Protein 3LY7 (pdb70)

InterPro domains:
  IPR001867 OmpR/PhoB-type DNA-binding domain [PF00486] (24-100)
  IPR001867 OmpR/PhoB-type DNA-binding domain [PS51755] (3-102)
  IPR001867 OmpR/PhoB-type DNA-binding domain [SM00862] (24-100)
  IPR001867 OmpR/PhoB-type DNA-binding domain [cd00383] (11-100)
  IPR011990 Tetratricopeptide-like helical domain superfamily [G3DSA:1.25.40.10] (351-512)
  IPR016032 Signal transduction response regulator, C-terminal effector [SSF46894] (2-102)
  IPR036388 Winged helix-like DNA-binding domain superfamily [G3DSA:1.10.10.10] (1-102)
  IPR040970 CadC, C-terminal domain 1 [PF18500] (191-324)
  IPR061485 CadC [NF007540] (1-509)

Solvent-accessible surface area: 15670 Å² total; per-residue (Å²): 168,238,103,162,57,70,80,98,13,3,11,0,52,26,71,74,68,49,32,87,109,166,58,27,90,56,29,29,4,4,0,12,5,3,0,18,23,1,5,24,6,2,14,29,36,22,114,10,62,0,24,2,25,4,32,28,147,92,146,52,129,45,41,5,1,20,20,3,28,1,14,6,55,40,103,210,119,147,230,92,17,133,9,37,2,10,2,86,1,41,31,60,78,108,50,49,78,64,12,68,51,181,9,103,18,79,94,40,38,2,41,68,28,4,76,49,1,9,103,24,2,22,185,32,10,135,23,99,33,50,133,80,3,87,77,23,28,117,58,32,20,0,113,112,27,95,28,2,34,60,13,8,39,0,34,18,64,16,2,75,3,43,52,165,13,0,56,94,0,8,97,4,0,24,96,2,42,157,53,1,102,105,16,18,35,0,74,0,4,60,3,3,0,17,5,4,72,18,35,51,108,107,60,91,159,164,93,57,59,62,17,39,78,54,14,91,73,0,25,101,44,99,74,2,86,96,6,7,5,5,58,8,0,73,0,1,14,2,3,58,112,45,114,33,110,91,0,76,136,6,0,51,48,0,24,107,29,47,47,8,12,13,0,38,1,2,14,0,0,0,35,31,73,69,67,65,56,216,73,0,19,96,3,0,51,34,0,10,60,6,3,7,9,72,8,0,38,76,5,0,65,58,6,23,56,157,8,54,6,82,168,14,1,79,129,0,55,160,68,75,90,119

Secondary structure (DSSP, 8-state):
-PPPPEEEEEEEEEE-S-TTSS--TTHHHHHHHHHHHHHHHHHHHSS-EEEE-TT--------EEEEEEEEEE---SSTTPPPEEEEEEEETTTTEEEEEEEE---SS-HHHHHHHHHHHHHHHTT-PPPHHHHHHHHHHS-SSGGGHHHHHHHHHHHHH-SHHHHHHHHHHHHHHHHH-TT-HHHHHHHHHHHHHHHHHSPPPHHHHHHHHHHHHHHHT-GGGTT-HHHHHHHHHHHHHHT-HHHHHHHHHHHHHH---HHHHHHHHHHHHHTT-HHHHHHHHHHHHHHS-SHHHHHHHHHSSS---HHHH-HHHHHHHH-

CATH classification: 3.40.50.11830 (+1 more: 1.25.40.10)

Structure (mmCIF, N/CA/C/O backbone):
data_3LY7
#
_entry.id   3LY7
#
_cell.length_a   83.898
_cell.length_b   83.898
_cell.length_c   199.090
_cell.angle_alpha   90.000
_cell.angle_beta   90.000
_cell.angle_gamma   120.000
#
_symmetry.space_group_name_H-M   'P 61 2 2'
#
loop_
_entity.id
_entity.type
_entity.pdbx_description
1 polymer 'Transcriptional activator cadC'
2 water water
#
loop_
_atom_site.group_PDB
_atom_site.id
_atom_site.type_symbol
_atom_site.label_atom_id
_atom_site.label_alt_id
_atom_site.label_comp_id
_atom_site.label_asym_id
_atom_site.label_entity_id
_atom_site.label_seq_id
_atom_site.pdbx_PDB_ins_code
_atom_site.Cartn_x
_atom_site.Cartn_y
_atom_site.Cartn_z
_atom_site.occupancy
_atom_site.B_iso_or_equiv
_atom_site.auth_seq_id
_atom_site.auth_comp_id
_atom_site.auth_asym_id
_atom_site.auth_atom_id
_atom_site.pdbx_PDB_model_num
ATOM 1 N N . SER A 1 50 ? 57.431 -24.233 18.636 1.00 30.77 190 SER A N 1
ATOM 2 C CA . SER A 1 50 ? 56.755 -23.037 18.032 1.00 30.58 190 SER A CA 1
ATOM 3 C C . SER A 1 50 ? 55.721 -23.418 16.957 1.00 30.52 190 SER A C 1
ATOM 4 O O . SER A 1 50 ? 54.849 -22.618 16.605 1.00 30.90 190 SER A O 1
ATOM 7 N N . ARG A 1 51 ? 55.827 -24.643 16.448 1.00 29.93 191 ARG A N 1
ATOM 8 C CA . ARG A 1 51 ? 54.919 -25.168 15.423 1.00 29.22 191 ARG A CA 1
ATOM 9 C C . ARG A 1 51 ? 53.453 -25.153 15.889 1.00 28.24 191 ARG A C 1
ATOM 10 O O . ARG A 1 51 ? 53.159 -25.573 17.007 1.00 28.81 191 ARG A O 1
ATOM 18 N N . ILE A 1 52 ? 52.558 -24.624 15.050 1.00 26.25 192 ILE A N 1
ATOM 19 C CA . ILE A 1 52 ? 51.105 -24.683 15.277 1.00 24.51 192 ILE A CA 1
ATOM 20 C C . ILE A 1 52 ? 50.512 -25.798 14.395 1.00 21.37 192 ILE A C 1
ATOM 21 O O . ILE A 1 52 ? 50.687 -25.773 13.193 1.00 21.40 192 ILE A O 1
ATOM 26 N N . LEU A 1 53 ? 49.808 -26.760 14.985 1.00 18.65 193 LEU A N 1
ATOM 27 C CA . LEU A 1 53 ? 49.281 -27.882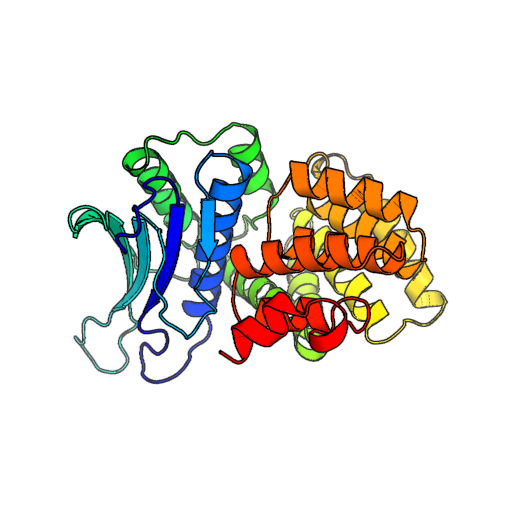 14.205 1.00 15.49 193 LEU A CA 1
ATOM 28 C C . LEU A 1 53 ? 47.989 -27.500 13.491 1.00 14.22 193 LEU A C 1
ATOM 29 O O . LEU A 1 53 ? 47.027 -27.076 14.144 1.00 13.89 193 LEU A O 1
ATOM 34 N N . LEU A 1 54 ? 47.940 -27.650 12.165 1.00 12.20 194 LEU A N 1
ATOM 35 C CA . LEU A 1 54 ? 46.671 -27.412 11.445 1.00 12.23 194 LEU A CA 1
ATOM 36 C C . LEU A 1 54 ? 45.586 -28.420 11.814 1.00 12.07 194 LEU A C 1
ATOM 37 O O . LEU A 1 54 ? 45.850 -29.612 11.937 1.00 11.71 194 LEU A O 1
ATOM 42 N N . ASN A 1 55 ? 44.348 -27.939 11.950 1.00 10.64 195 ASN A N 1
ATOM 43 C CA . ASN A 1 55 ? 43.220 -28.811 12.244 1.00 11.22 195 ASN A CA 1
ATOM 44 C C . ASN A 1 55 ? 42.343 -28.954 10.998 1.00 10.69 195 ASN A C 1
ATOM 45 O O . ASN A 1 55 ? 41.707 -27.982 10.592 1.00 10.16 195 ASN A O 1
ATOM 50 N N . PRO A 1 56 ? 42.313 -30.151 10.375 1.00 11.25 196 PRO A N 1
ATOM 51 C CA . PRO A 1 56 ? 41.586 -30.296 9.116 1.00 11.11 196 PRO A CA 1
ATOM 52 C C . PRO A 1 56 ? 40.080 -30.120 9.266 1.00 11.04 196 PRO A C 1
ATOM 53 O O . PRO A 1 56 ? 39.371 -30.011 8.267 1.00 10.95 196 PRO A O 1
ATOM 57 N N . ARG A 1 57 ? 39.588 -30.130 10.499 1.00 10.39 197 ARG A N 1
ATOM 58 C CA . ARG A 1 57 ? 38.151 -29.959 10.700 1.00 10.47 197 ARG A CA 1
ATOM 59 C C . ARG A 1 57 ? 37.799 -28.556 11.210 1.00 10.96 197 ARG A C 1
ATOM 60 O O . ARG A 1 57 ? 36.684 -28.311 11.649 1.00 11.62 197 ARG A O 1
ATOM 68 N N . ASP A 1 58 ? 38.767 -27.648 11.125 1.00 10.29 198 ASP A N 1
ATOM 69 C CA . ASP A 1 58 ? 38.533 -26.230 11.407 1.00 10.49 198 ASP A CA 1
ATOM 70 C C . ASP A 1 58 ? 38.623 -25.485 10.075 1.00 9.55 198 ASP A C 1
ATOM 71 O O . ASP A 1 58 ? 39.631 -25.579 9.377 1.00 9.23 198 ASP A O 1
ATOM 76 N N . ILE A 1 59 ? 37.578 -24.735 9.732 1.00 8.98 199 ILE A N 1
ATOM 77 C CA . ILE A 1 59 ? 37.468 -24.107 8.418 1.00 8.33 199 ILE A CA 1
ATOM 78 C C . ILE A 1 59 ? 37.211 -22.613 8.623 1.00 8.75 199 ILE A C 1
ATOM 79 O O . ILE A 1 59 ? 36.391 -22.246 9.460 1.00 8.24 199 ILE A O 1
ATOM 84 N N . ASP A 1 60 ? 37.916 -21.768 7.872 1.00 8.93 200 ASP A N 1
ATOM 85 C CA . ASP A 1 60 ? 37.581 -20.327 7.841 1.00 10.27 200 ASP A CA 1
ATOM 86 C C . ASP A 1 60 ? 36.860 -20.027 6.544 1.00 9.48 200 ASP A C 1
ATOM 87 O O . ASP A 1 60 ? 37.163 -20.613 5.494 1.00 10.12 200 ASP A O 1
ATOM 92 N N . ILE A 1 61 ? 35.942 -19.065 6.593 1.00 8.37 201 ILE A N 1
ATOM 93 C CA . ILE A 1 61 ? 35.332 -18.561 5.368 1.00 8.51 201 ILE A CA 1
ATOM 94 C C . ILE A 1 61 ? 35.773 -17.100 5.209 1.00 9.56 201 ILE A C 1
ATOM 95 O O . ILE A 1 61 ? 35.607 -16.312 6.135 1.00 9.15 201 ILE A O 1
ATOM 100 N N . ASN A 1 62 ? 36.348 -16.757 4.050 1.00 11.32 202 ASN A N 1
ATOM 101 C CA . ASN A 1 62 ? 36.838 -15.405 3.772 1.00 13.54 202 ASN A CA 1
ATOM 102 C C . ASN A 1 62 ? 36.126 -14.843 2.549 1.00 14.19 202 ASN A C 1
ATOM 103 O O . ASN A 1 62 ? 35.627 -15.598 1.701 1.00 13.20 202 ASN A O 1
ATOM 108 N N . MET A 1 63 ? 36.099 -13.517 2.449 1.00 16.14 203 MET A N 1
ATOM 109 C CA . MET A 1 63 ? 35.579 -12.866 1.256 1.00 19.39 203 MET A CA 1
ATOM 110 C C . MET A 1 63 ? 36.658 -11.974 0.688 1.00 21.64 203 MET A C 1
ATOM 111 O O . MET A 1 63 ? 37.289 -11.213 1.417 1.00 20.77 203 MET A O 1
ATOM 116 N N . VAL A 1 64 ? 36.863 -12.095 -0.622 1.00 24.57 204 VAL A N 1
ATOM 117 C CA . VAL A 1 64 ? 37.887 -11.331 -1.348 1.00 27.26 204 VAL A CA 1
ATOM 118 C C . VAL A 1 64 ? 37.248 -10.508 -2.474 1.00 28.49 204 VAL A C 1
ATOM 119 O O . VAL A 1 64 ? 36.323 -10.978 -3.159 1.00 28.40 204 VAL A O 1
ATOM 123 N N . ASN A 1 65 ? 37.724 -9.272 -2.641 1.00 30.23 205 ASN A N 1
ATOM 124 C CA . ASN A 1 65 ? 37.275 -8.380 -3.728 1.00 31.81 205 ASN A CA 1
ATOM 125 C C . ASN A 1 65 ? 35.802 -7.976 -3.609 1.00 32.61 205 ASN A C 1
ATOM 126 O O . ASN A 1 65 ? 35.056 -7.992 -4.604 1.00 32.93 205 ASN A O 1
ATOM 131 N N . LYS A 1 66 ? 35.395 -7.616 -2.389 1.00 32.96 206 LYS A N 1
ATOM 132 C CA . LYS A 1 66 ? 34.054 -7.076 -2.126 1.00 33.52 206 LYS A CA 1
ATOM 133 C C . LYS A 1 66 ? 33.686 -5.902 -3.042 1.00 33.55 206 LYS A C 1
ATOM 134 O O . LYS A 1 66 ? 32.504 -5.697 -3.330 1.00 34.21 206 LYS A O 1
ATOM 140 N N . SER A 1 67 ? 34.687 -5.140 -3.477 0.00 33.16 207 SER A N 1
ATOM 141 C CA . SER A 1 67 ? 34.471 -3.989 -4.351 0.00 32.69 207 SER A CA 1
ATOM 142 C C . SER A 1 67 ? 34.662 -4.353 -5.821 0.00 32.36 207 SER A C 1
ATOM 143 O O . SER A 1 67 ? 35.577 -3.857 -6.478 0.00 32.33 207 SER A O 1
ATOM 146 N N . CYS A 1 68 ? 33.794 -5.222 -6.332 0.00 31.92 208 CYS A N 1
ATOM 147 C CA . CYS A 1 68 ? 33.851 -5.626 -7.733 0.00 31.45 208 CYS A CA 1
ATOM 148 C C . CYS A 1 68 ? 34.171 -4.439 -8.635 0.00 31.47 208 CYS A C 1
ATOM 149 O O . CYS A 1 68 ? 35.085 -4.500 -9.457 0.00 31.45 208 CYS A O 1
ATOM 152 N N . ASN A 1 69 ? 33.411 -3.361 -8.476 0.00 31.43 209 ASN A N 1
ATOM 153 C CA . ASN A 1 69 ? 33.613 -2.156 -9.271 0.00 31.41 209 ASN A CA 1
ATOM 154 C C . ASN A 1 69 ? 34.261 -1.039 -8.460 0.00 31.39 209 ASN A C 1
ATOM 155 O O . ASN A 1 69 ? 33.921 0.133 -8.618 0.00 31.39 209 ASN A O 1
ATOM 160 N N . SER A 1 70 ? 35.196 -1.411 -7.592 0.00 31.37 210 SER A N 1
ATOM 161 C CA . SER A 1 70 ? 35.883 -0.443 -6.747 0.00 31.35 210 SER A CA 1
ATOM 162 C C . SER A 1 70 ? 34.917 0.199 -5.757 0.00 31.33 210 SER A C 1
ATOM 163 O O . SER A 1 70 ? 35.324 0.960 -4.880 0.00 31.33 210 SER A O 1
ATOM 166 N N . TRP A 1 71 ? 33.634 -0.115 -5.906 0.00 31.31 211 TRP A N 1
ATOM 167 C CA . TRP A 1 71 ? 32.604 0.428 -5.028 0.00 31.29 211 TRP A CA 1
ATOM 168 C C . TRP A 1 71 ? 31.554 -0.625 -4.689 0.00 31.28 211 TRP A C 1
ATOM 169 O O . TRP A 1 71 ? 31.319 -1.554 -5.463 0.00 31.28 211 TRP A O 1
ATOM 180 N N . SER A 1 72 ? 30.924 -0.473 -3.529 0.00 31.26 212 SER A N 1
ATOM 181 C CA . SER A 1 72 ? 29.883 -1.396 -3.095 0.00 31.24 212 SER A CA 1
ATOM 182 C C . SER A 1 72 ? 28.538 -0.685 -2.984 0.00 31.23 212 SER A C 1
ATOM 183 O O . SER A 1 72 ? 28.436 0.377 -2.370 0.00 31.23 212 SER A O 1
ATOM 186 N N . SER A 1 73 ? 27.508 -1.276 -3.582 0.00 31.22 213 SER A N 1
ATOM 187 C CA . SER A 1 73 ? 27.654 -2.540 -4.293 0.00 31.20 213 SER A CA 1
ATOM 188 C C . SER A 1 73 ? 26.735 -3.603 -3.700 0.00 31.19 213 SER A C 1
ATOM 189 O O . SER A 1 73 ? 27.107 -4.774 -3.611 0.00 31.19 213 SER A O 1
ATOM 192 N N . PRO A 1 74 ? 25.526 -3.193 -3.292 0.00 31.17 214 PRO A N 1
ATOM 193 C CA . PRO A 1 74 ? 24.549 -4.081 -2.674 0.00 31.17 214 PRO A CA 1
ATOM 194 C C . PRO A 1 74 ? 23.827 -4.956 -3.695 0.00 31.10 214 PRO A C 1
ATOM 195 O O . PRO A 1 74 ? 23.443 -4.475 -4.764 0.00 31.18 214 PRO A O 1
ATOM 199 N N . TYR A 1 75 ? 23.652 -6.230 -3.352 1.00 31.32 215 TYR A N 1
ATOM 200 C CA . TYR A 1 75 ? 22.942 -7.194 -4.199 1.00 30.33 215 TYR A CA 1
ATOM 201 C C . TYR A 1 75 ? 23.663 -8.546 -4.146 1.00 29.96 215 TYR A C 1
ATOM 202 O O . TYR A 1 75 ? 23.277 -9.455 -3.369 1.00 29.55 215 TYR A O 1
ATOM 211 N N . GLN A 1 76 ? 24.720 -8.661 -4.948 1.00 28.26 216 GLN A N 1
ATOM 212 C CA . GLN A 1 76 ? 25.551 -9.852 -4.981 1.00 26.40 216 GLN A CA 1
ATOM 213 C C . GLN A 1 76 ? 26.236 -10.006 -3.627 1.00 24.88 216 GLN A C 1
ATOM 214 O O . GLN A 1 76 ? 26.380 -11.129 -3.112 1.00 23.44 216 GLN A O 1
ATOM 220 N N . LEU A 1 77 ? 26.647 -8.872 -3.057 1.00 22.79 217 LEU A N 1
ATOM 221 C CA . LEU A 1 77 ? 27.327 -8.871 -1.772 1.00 21.15 217 LEU A CA 1
ATOM 222 C C . LEU A 1 77 ? 26.457 -9.359 -0.603 1.00 19.32 217 LEU A C 1
ATOM 223 O O . LEU A 1 77 ? 26.906 -10.202 0.166 1.00 17.38 217 LEU A O 1
ATOM 228 N N . SER A 1 78 ? 25.238 -8.845 -0.424 1.00 17.36 218 SER A N 1
ATOM 229 C CA . SER A 1 78 ? 24.475 -9.374 0.720 1.00 16.38 218 SER A CA 1
ATOM 230 C C . SER A 1 78 ? 24.072 -10.826 0.495 1.00 15.29 218 SER A C 1
ATOM 231 O O . SER A 1 78 ? 23.968 -11.579 1.453 1.00 13.22 218 SER A O 1
ATOM 234 N N . TYR A 1 79 ? 23.886 -11.227 -0.767 1.00 14.69 219 TYR A N 1
ATOM 235 C CA . TYR A 1 79 ? 23.658 -12.646 -1.067 1.00 14.46 219 TYR A CA 1
ATOM 236 C C . TYR A 1 79 ? 24.857 -13.480 -0.607 1.00 13.86 219 TYR A C 1
ATOM 237 O O . TYR A 1 79 ? 24.688 -14.463 0.107 1.00 13.44 219 TYR A O 1
ATOM 246 N N . ALA A 1 80 ? 26.062 -13.072 -0.999 1.00 13.90 220 ALA A N 1
ATOM 247 C CA . ALA A 1 80 ? 27.264 -13.809 -0.644 1.00 13.72 220 ALA A CA 1
ATOM 248 C C . ALA A 1 80 ? 27.464 -13.854 0.868 1.00 13.11 220 ALA A C 1
ATOM 249 O O . ALA A 1 80 ? 27.866 -14.888 1.416 1.00 13.20 220 ALA A O 1
ATOM 251 N N . ILE A 1 81 ? 27.173 -12.741 1.542 1.00 11.62 221 ILE A N 1
ATOM 252 C CA . ILE A 1 81 ? 27.212 -12.723 3.012 1.00 11.50 221 ILE A CA 1
ATOM 253 C C . ILE A 1 81 ? 26.226 -13.733 3.602 1.00 10.40 221 ILE A C 1
ATOM 254 O O . ILE A 1 81 ? 26.546 -14.435 4.569 1.00 10.86 221 ILE A O 1
ATOM 259 N N . GLY A 1 82 ? 25.027 -13.824 3.026 1.00 9.50 222 GLY A N 1
ATOM 260 C CA . GLY A 1 82 ? 24.020 -14.774 3.518 1.00 9.03 222 GLY A CA 1
ATOM 261 C C . GLY A 1 82 ? 24.422 -16.224 3.266 1.00 9.22 222 GLY A C 1
ATOM 262 O O . GLY A 1 82 ? 24.180 -17.097 4.107 1.00 8.51 222 GLY A O 1
ATOM 263 N N . VAL A 1 83 ? 25.038 -16.476 2.110 1.00 8.68 223 VAL A N 1
ATOM 264 C CA . VAL A 1 83 ? 25.492 -17.845 1.763 1.00 9.42 223 VAL A CA 1
ATOM 265 C C . VAL A 1 83 ? 26.587 -18.267 2.745 1.00 9.38 223 VAL A C 1
ATOM 266 O O . VAL A 1 83 ? 26.552 -19.374 3.274 1.00 9.51 223 VAL A O 1
ATOM 270 N N . GLY A 1 84 ? 27.526 -17.361 3.004 1.00 8.52 224 GLY A N 1
ATOM 271 C CA . GLY A 1 84 ? 28.617 -17.639 3.933 1.00 9.08 224 GLY A CA 1
ATOM 272 C C . GLY A 1 84 ? 28.085 -17.967 5.326 1.00 8.98 224 GLY A C 1
ATOM 273 O O . GLY A 1 84 ? 28.533 -18.920 5.976 1.00 9.12 224 GLY A O 1
ATOM 274 N N . ASP A 1 85 ? 27.117 -17.182 5.786 1.00 8.76 225 ASP A N 1
ATOM 275 C CA . ASP A 1 85 ? 26.539 -17.386 7.110 1.00 9.89 225 ASP A CA 1
ATOM 276 C C . ASP A 1 85 ? 25.820 -18.738 7.154 1.00 9.66 225 ASP A C 1
ATOM 277 O O . ASP A 1 85 ? 25.967 -19.511 8.116 1.00 9.84 225 ASP A O 1
ATOM 282 N N . LEU A 1 86 ? 25.063 -19.037 6.098 1.00 8.58 226 LEU A N 1
ATOM 283 C CA . LEU A 1 86 ? 24.341 -20.307 6.032 1.00 8.82 226 LEU A CA 1
ATOM 284 C C . LEU A 1 86 ? 25.257 -21.521 6.028 1.00 8.06 226 LEU A C 1
ATOM 285 O O . LEU A 1 86 ? 24.977 -22.505 6.721 1.00 8.44 226 LEU A O 1
ATOM 290 N N . VAL A 1 87 ? 26.331 -21.455 5.243 1.00 7.89 227 VAL A N 1
ATOM 291 C CA . VAL A 1 87 ? 27.323 -22.528 5.217 1.00 7.63 227 VAL A CA 1
ATOM 292 C C . VAL A 1 87 ? 27.963 -22.727 6.609 1.00 7.92 227 VAL A C 1
ATOM 293 O O . VAL A 1 87 ? 28.012 -23.850 7.116 1.00 7.89 227 VAL A O 1
ATOM 297 N N . ALA A 1 88 ? 28.400 -21.637 7.228 1.00 7.25 228 ALA A N 1
ATOM 298 C CA . ALA A 1 88 ? 29.076 -21.719 8.527 1.00 8.17 228 ALA A CA 1
ATOM 299 C C . ALA A 1 88 ? 28.102 -22.310 9.548 1.00 7.61 228 ALA A C 1
ATOM 300 O O . ALA A 1 88 ? 28.460 -23.237 10.276 1.00 7.16 228 ALA A O 1
ATOM 302 N N . THR A 1 89 ? 26.873 -21.792 9.583 1.00 8.55 229 THR A N 1
ATOM 303 C CA . THR A 1 89 ? 25.913 -22.206 10.601 1.00 9.08 229 THR A CA 1
ATOM 304 C C . THR A 1 89 ? 25.512 -23.654 10.397 1.00 8.59 229 TH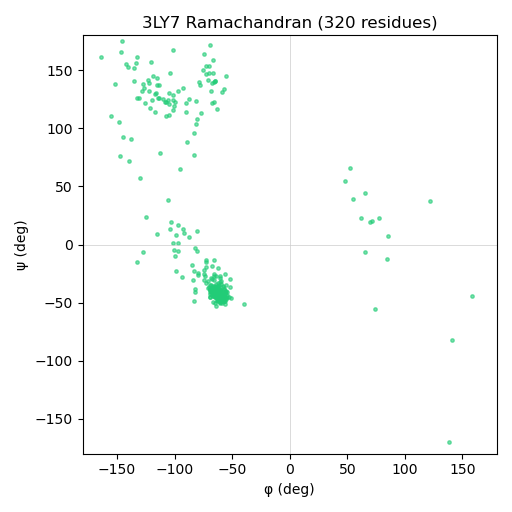R A C 1
ATOM 305 O O . THR A 1 89 ? 25.433 -24.428 11.369 1.00 8.91 229 THR A O 1
ATOM 309 N N . SER A 1 90 ? 25.308 -24.026 9.136 1.00 8.26 230 SER A N 1
ATOM 310 C CA . SER A 1 90 ? 24.976 -25.416 8.792 1.00 8.36 230 SER A CA 1
ATOM 311 C C . SER A 1 90 ? 26.065 -26.393 9.255 1.00 7.92 230 SER A C 1
ATOM 312 O O . SER A 1 90 ? 25.769 -27.399 9.918 1.00 7.60 230 SER A O 1
ATOM 315 N N . LEU A 1 91 ? 27.326 -26.095 8.923 1.00 7.46 231 LEU A N 1
ATOM 316 C CA . LEU A 1 91 ? 28.424 -26.996 9.316 1.00 6.73 231 LEU A CA 1
ATOM 317 C C . LEU A 1 91 ? 28.627 -26.996 10.830 1.00 7.26 231 LEU A C 1
ATOM 318 O O . LEU A 1 91 ? 28.852 -28.046 11.441 1.00 6.97 231 LEU A O 1
ATOM 323 N N . ASN A 1 92 ? 28.505 -25.821 11.447 1.00 6.69 232 ASN A N 1
ATOM 324 C CA . ASN A 1 92 ? 28.688 -25.778 12.903 1.00 6.91 232 ASN A CA 1
ATOM 325 C C . ASN A 1 92 ? 27.618 -26.566 13.642 1.00 7.10 232 ASN A C 1
ATOM 326 O O . ASN A 1 92 ? 27.901 -27.207 14.667 1.00 7.61 232 ASN A O 1
ATOM 331 N N . THR A 1 93 ? 26.403 -26.538 13.107 1.00 6.98 233 THR A N 1
ATOM 332 C CA . THR A 1 93 ? 25.261 -27.145 13.776 1.00 7.49 233 THR A CA 1
ATOM 333 C C . THR A 1 93 ? 25.191 -28.633 13.515 1.00 8.20 233 THR A C 1
ATOM 334 O O . THR A 1 93 ? 24.849 -29.405 14.422 1.00 9.10 233 THR A O 1
ATOM 338 N N . PHE A 1 94 ? 25.521 -29.033 12.286 1.00 7.27 234 PHE A N 1
ATOM 339 C CA . PHE A 1 94 ? 25.206 -30.397 11.827 1.00 8.70 234 PHE A CA 1
ATOM 340 C C . PHE A 1 94 ? 26.388 -31.300 11.528 1.00 9.85 234 PHE A C 1
ATOM 341 O O . PHE A 1 94 ? 26.205 -32.399 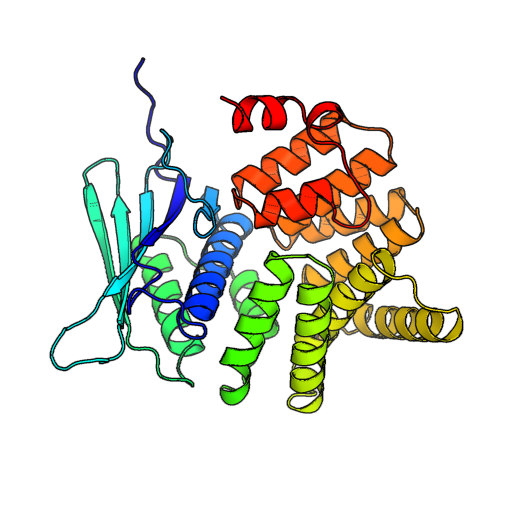10.975 1.00 12.62 234 PHE A O 1
ATOM 349 N N . SER A 1 95 ? 27.586 -30.867 11.867 1.00 8.90 235 SER A N 1
ATOM 350 C CA . SER A 1 95 ? 28.788 -31.679 11.589 1.00 8.24 235 SER A CA 1
ATOM 351 C C . SER A 1 95 ? 29.789 -31.466 12.707 1.00 8.98 235 SER A C 1
ATOM 352 O O . SER A 1 95 ? 29.570 -30.640 13.613 1.00 8.47 235 SER A O 1
ATOM 355 N N . THR A 1 96 ? 30.898 -32.204 12.660 1.00 7.32 236 THR A N 1
ATOM 356 C CA . THR A 1 96 ? 31.953 -31.967 13.612 1.00 7.80 236 THR A CA 1
ATOM 357 C C . THR A 1 96 ? 32.987 -30.975 13.084 1.00 7.93 236 THR A C 1
ATOM 358 O O . THR A 1 96 ? 34.029 -30.780 13.712 1.00 8.62 236 THR A O 1
ATOM 362 N N . PHE A 1 97 ? 32.713 -30.317 11.953 1.00 7.83 237 PHE A N 1
ATOM 363 C CA . PHE A 1 97 ? 33.574 -29.198 11.559 1.00 8.62 237 PHE A CA 1
ATOM 364 C C . PHE A 1 97 ? 33.312 -28.000 12.467 1.00 9.69 237 PHE A C 1
ATOM 365 O O . PHE A 1 97 ? 32.171 -27.803 12.898 1.00 9.92 237 PHE A O 1
ATOM 373 N N . MET A 1 98 ? 34.361 -27.220 12.741 1.00 9.84 238 MET A N 1
ATOM 374 C CA . MET A 1 98 ? 34.236 -25.920 13.410 1.00 11.16 238 MET A CA 1
ATOM 375 C C . MET A 1 98 ? 34.493 -24.867 12.331 1.00 10.36 238 MET A C 1
ATOM 376 O O . MET A 1 98 ? 35.553 -24.863 11.698 1.00 11.36 238 MET A O 1
ATOM 381 N N . VAL A 1 99 ? 33.533 -23.980 12.132 1.00 9.41 239 VAL A N 1
ATOM 382 C CA . VAL A 1 99 ? 33.669 -22.962 11.076 1.00 8.72 239 VAL A CA 1
ATOM 383 C C . VAL A 1 99 ? 33.699 -21.555 11.653 1.00 8.77 239 VAL A C 1
ATOM 384 O O . VAL A 1 99 ? 32.866 -21.213 12.492 1.00 9.21 239 VAL A O 1
ATOM 388 N N . HIS A 1 100 ? 34.698 -20.779 11.233 1.00 8.34 240 HIS A N 1
ATOM 389 C CA . HIS A 1 100 ? 34.813 -19.372 11.562 1.00 8.69 240 HIS A CA 1
ATOM 390 C C . HIS A 1 100 ? 34.438 -18.573 10.327 1.00 8.89 240 HIS A C 1
ATOM 391 O O . HIS A 1 100 ? 35.159 -18.596 9.321 1.00 9.17 240 HIS A O 1
ATOM 398 N N . ASP A 1 101 ? 33.293 -17.888 10.400 1.00 8.28 241 ASP A N 1
ATOM 399 C CA . ASP A 1 101 ? 32.855 -17.016 9.317 1.00 8.27 241 ASP A CA 1
ATOM 400 C C . ASP A 1 101 ? 33.581 -15.694 9.457 1.00 8.98 241 ASP A C 1
ATOM 401 O O . ASP A 1 101 ? 33.223 -14.880 10.313 1.00 8.87 241 ASP A O 1
ATOM 406 N N . LYS A 1 102 ? 34.586 -15.480 8.610 1.00 8.38 242 LYS A N 1
ATOM 407 C CA . LYS A 1 102 ? 35.424 -14.266 8.668 1.00 9.40 242 LYS A CA 1
ATOM 408 C C . LYS A 1 102 ? 35.067 -13.249 7.569 1.00 9.58 242 LYS A C 1
ATOM 409 O O . LYS A 1 102 ? 35.864 -12.355 7.244 1.00 10.34 242 LYS A O 1
ATOM 415 N N . ILE A 1 103 ? 33.865 -13.384 7.018 1.00 9.13 243 ILE A N 1
ATOM 416 C CA . ILE A 1 103 ? 33.394 -12.494 5.959 1.00 9.82 243 ILE A CA 1
ATOM 417 C C . ILE A 1 103 ? 33.397 -11.023 6.408 1.00 10.00 243 ILE A C 1
ATOM 418 O O . ILE A 1 103 ? 33.707 -10.120 5.600 1.00 9.89 243 ILE A O 1
ATOM 423 N N . ASN A 1 104 ? 33.080 -10.797 7.686 1.00 9.33 244 ASN A N 1
ATOM 424 C CA . ASN A 1 104 ? 33.038 -9.448 8.287 1.00 11.29 244 ASN A CA 1
ATOM 425 C C . ASN A 1 104 ? 34.324 -9.095 9.041 1.00 12.81 244 ASN A C 1
ATOM 426 O O . ASN A 1 104 ? 34.350 -8.160 9.855 1.00 13.69 244 ASN A O 1
ATOM 431 N N . TYR A 1 105 ? 35.394 -9.829 8.792 1.00 14.34 245 TYR A N 1
ATOM 432 C CA . TYR A 1 105 ? 36.613 -9.641 9.559 1.00 17.87 245 TYR A CA 1
ATOM 433 C C . TYR A 1 105 ? 37.755 -9.187 8.672 1.00 21.59 245 TYR A C 1
ATOM 434 O O . TYR A 1 105 ? 38.253 -9.954 7.856 1.00 22.77 245 TYR A O 1
ATOM 443 N N . ASN A 1 106 ? 38.208 -7.962 8.891 1.00 25.75 246 ASN A N 1
ATOM 444 C CA . ASN A 1 106 ? 39.188 -7.333 7.995 1.00 29.11 246 ASN A CA 1
ATOM 445 C C . ASN A 1 106 ? 40.658 -7.617 8.329 1.00 31.39 246 ASN A C 1
ATOM 446 O O . ASN A 1 106 ? 41.553 -7.043 7.703 1.00 32.56 246 ASN A O 1
ATOM 451 N N . ILE A 1 107 ? 40.911 -8.495 9.298 1.00 33.44 247 ILE A N 1
ATOM 452 C CA . ILE A 1 107 ? 42.283 -8.776 9.720 1.00 35.32 247 ILE A CA 1
ATOM 453 C C . ILE A 1 107 ? 42.741 -10.220 9.450 1.00 36.08 247 ILE A C 1
ATOM 454 O O . ILE A 1 107 ? 41.959 -11.171 9.564 1.00 36.48 247 ILE A O 1
ATOM 459 N N . ASP A 1 108 ? 44.014 -10.366 9.080 1.00 36.75 248 ASP A N 1
ATOM 460 C CA . ASP A 1 108 ? 44.621 -11.673 8.842 1.00 37.25 248 ASP A CA 1
ATOM 461 C C . ASP A 1 108 ? 45.524 -12.034 10.013 1.00 37.09 248 ASP A C 1
ATOM 462 O O . ASP A 1 108 ? 46.465 -11.301 10.338 1.00 37.37 248 ASP A O 1
ATOM 467 N N . GLU A 1 109 ? 45.222 -13.151 10.661 1.00 36.39 249 GLU A N 1
ATOM 468 C CA . GLU A 1 109 ? 45.989 -13.583 11.821 1.00 36.00 249 GLU A CA 1
ATOM 469 C C . GLU A 1 109 ? 46.336 -15.064 11.689 1.00 35.53 249 GLU A C 1
ATOM 470 O O . GLU A 1 109 ? 45.711 -15.775 10.894 1.00 35.73 249 GLU A O 1
ATOM 476 N N . PRO A 1 110 ? 47.340 -15.538 12.452 1.00 34.88 250 PRO A N 1
ATOM 477 C CA . PRO A 1 110 ? 47.669 -16.958 12.368 1.00 34.09 250 PRO A CA 1
ATOM 478 C C . PRO A 1 110 ? 46.542 -17.800 12.948 1.00 33.26 250 PRO A C 1
ATOM 479 O O . PRO A 1 110 ? 46.042 -17.501 14.036 1.00 33.02 250 PRO A O 1
ATOM 483 N N . SER A 1 111 ? 46.124 -18.832 12.221 1.00 31.93 251 SER A N 1
ATOM 484 C CA . SER A 1 111 ? 45.118 -19.734 12.766 1.00 30.92 251 SER A CA 1
ATOM 485 C C . SER A 1 111 ? 45.376 -21.166 12.377 1.00 29.79 251 SER A C 1
ATOM 486 O O . SER A 1 111 ? 46.011 -21.444 11.356 1.00 30.33 251 SER A O 1
ATOM 489 N N . SER A 1 112 ? 44.863 -22.065 13.208 1.00 28.06 252 SER A N 1
ATOM 490 C CA . SER A 1 112 ? 44.984 -23.494 12.990 1.00 26.25 252 SER A CA 1
ATOM 491 C C . SER A 1 112 ? 43.969 -24.034 11.977 1.00 23.42 252 SER A C 1
ATOM 492 O O . SER A 1 112 ? 43.810 -25.249 11.887 1.00 22.01 252 SER A O 1
ATOM 495 N N . SER A 1 113 ? 43.271 -23.149 11.239 1.00 20.19 253 SER A N 1
ATOM 496 C CA . SER A 1 113 ? 42.304 -23.599 10.224 1.00 16.56 253 SER A CA 1
ATOM 497 C C . SER A 1 113 ? 42.946 -24.392 9.092 1.00 14.04 253 SER A C 1
ATOM 498 O O . SER A 1 113 ? 43.745 -23.879 8.315 1.00 12.88 253 SER A O 1
ATOM 501 N N . GLY A 1 114 ? 42.537 -25.641 9.008 1.00 12.41 254 GLY A N 1
ATOM 502 C CA . GLY A 1 114 ? 43.050 -26.589 8.014 1.00 10.68 254 GLY A CA 1
ATOM 503 C C . GLY A 1 114 ? 42.519 -26.343 6.624 1.00 9.55 254 GLY A C 1
ATOM 504 O O . GLY A 1 114 ? 43.145 -26.758 5.657 1.00 9.45 254 GLY A O 1
ATOM 505 N N . LYS A 1 115 ? 41.342 -25.714 6.521 1.00 8.50 255 LYS A N 1
ATOM 506 C CA . LYS A 1 115 ? 40.729 -25.419 5.221 1.00 8.40 255 LYS A CA 1
ATOM 507 C C . LYS A 1 115 ? 40.200 -24.002 5.186 1.00 8.55 255 LYS A C 1
ATOM 508 O O . LYS A 1 115 ? 39.826 -23.460 6.217 1.00 8.52 255 LYS A O 1
ATOM 514 N N . THR A 1 116 ? 40.164 -23.415 3.989 1.00 8.15 256 THR A N 1
ATOM 515 C CA . THR A 1 116 ? 39.644 -22.060 3.815 1.00 9.65 256 THR A CA 1
ATOM 516 C C . THR A 1 116 ? 38.699 -22.058 2.643 1.00 9.58 256 THR A C 1
ATOM 517 O O . THR A 1 116 ? 39.065 -22.502 1.546 1.00 9.25 256 THR A O 1
ATOM 521 N N . LEU A 1 117 ? 37.486 -21.568 2.877 1.00 8.79 257 LEU A N 1
ATOM 522 C CA . LEU A 1 117 ? 36.514 -21.369 1.825 1.00 9.55 257 LEU A CA 1
ATOM 523 C C . LEU A 1 117 ? 36.539 -19.887 1.463 1.00 10.47 257 LEU A C 1
ATOM 524 O O . LEU A 1 117 ? 36.274 -19.031 2.320 1.00 10.04 257 LEU A O 1
ATOM 529 N N . SER A 1 118 ? 36.880 -19.586 0.207 1.00 10.89 258 SER A N 1
ATOM 530 C CA . SER A 1 118 ? 37.056 -18.209 -0.216 1.00 12.39 258 SER A CA 1
ATOM 531 C C . SER A 1 118 ? 35.987 -17.814 -1.218 1.00 11.93 258 SER A C 1
ATOM 532 O O . SER A 1 118 ? 35.816 -18.491 -2.216 1.00 12.87 258 SER A O 1
ATOM 535 N N . ILE A 1 119 ? 35.283 -16.723 -0.935 1.00 12.03 259 ILE A N 1
ATOM 536 C CA . ILE A 1 119 ? 34.300 -16.169 -1.866 1.00 13.10 259 ILE A CA 1
ATOM 537 C C . ILE A 1 119 ? 34.918 -14.922 -2.471 1.00 13.82 259 ILE A C 1
ATOM 538 O O . ILE A 1 119 ? 35.357 -14.024 -1.757 1.00 13.18 259 ILE A O 1
ATOM 543 N N . ALA A 1 120 ? 34.992 -14.884 -3.796 1.00 14.23 260 ALA A N 1
ATOM 544 C CA . ALA A 1 120 ? 35.691 -13.790 -4.470 1.00 15.85 260 ALA A CA 1
ATOM 545 C C . ALA A 1 120 ? 34.822 -13.344 -5.629 1.00 16.17 260 ALA A C 1
ATOM 546 O O . ALA A 1 120 ? 34.182 -14.170 -6.274 1.00 16.97 260 ALA A O 1
ATOM 548 N N . PHE A 1 121 ? 34.765 -12.042 -5.858 1.00 17.15 261 PHE A N 1
ATOM 549 C CA . PHE A 1 121 ? 34.098 -11.522 -7.047 1.00 17.81 261 PHE A CA 1
ATOM 550 C C . PHE A 1 121 ? 35.150 -11.262 -8.096 1.00 18.10 261 PHE A C 1
ATOM 551 O O . PHE A 1 121 ? 36.186 -10.661 -7.809 1.00 18.42 261 PHE A O 1
ATOM 559 N N . VAL A 1 122 ? 34.885 -11.741 -9.304 1.00 18.05 262 VAL A N 1
ATOM 560 C CA . VAL A 1 122 ? 35.882 -11.759 -10.364 1.00 18.41 262 VAL A CA 1
ATOM 561 C C . VAL A 1 122 ? 35.252 -11.117 -11.585 1.00 18.85 262 VAL A C 1
ATOM 562 O O . VAL A 1 122 ? 34.132 -11.447 -11.957 1.00 18.09 262 VAL A O 1
ATOM 566 N N . ASN A 1 123 ? 35.979 -10.191 -12.194 1.00 18.88 263 ASN A N 1
ATOM 567 C CA . ASN A 1 123 ? 35.478 -9.544 -13.386 1.00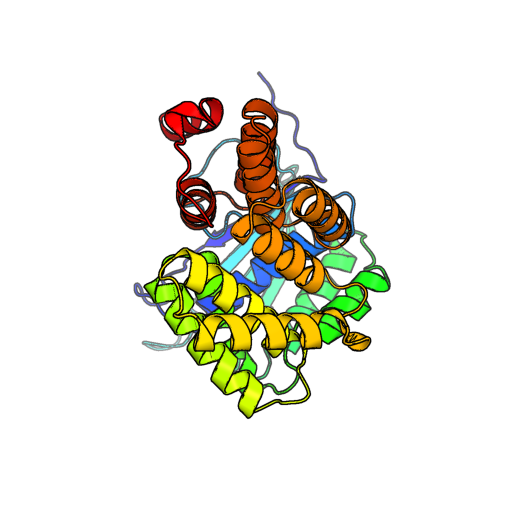 19.65 263 ASN A CA 1
ATOM 568 C C . ASN A 1 123 ? 36.182 -10.064 -14.628 1.00 19.27 263 ASN A C 1
ATOM 569 O O . ASN A 1 123 ? 37.410 -10.115 -14.677 1.00 19.35 263 ASN A O 1
ATOM 574 N N . GLN A 1 124 ? 35.389 -10.443 -15.626 1.00 19.47 264 GLN A N 1
ATOM 575 C CA . GLN A 1 124 ? 35.915 -10.959 -16.880 1.00 19.45 264 GLN A CA 1
ATOM 576 C C . GLN A 1 124 ? 36.536 -9.851 -17.732 1.00 19.63 264 GLN A C 1
ATOM 577 O O . GLN A 1 124 ? 37.306 -10.136 -18.642 1.00 19.45 264 GLN A O 1
ATOM 583 N N . ARG A 1 125 ? 36.170 -8.601 -17.442 1.00 20.03 265 ARG A N 1
ATOM 584 C CA . ARG A 1 125 ? 36.728 -7.403 -18.106 1.00 20.17 265 ARG A CA 1
ATOM 585 C C . ARG A 1 125 ? 36.583 -7.471 -19.630 1.00 19.60 265 ARG A C 1
ATOM 586 O O . ARG A 1 125 ? 37.481 -7.073 -20.393 1.00 19.71 265 ARG A O 1
ATOM 594 N N . GLN A 1 126 ? 35.445 -7.989 -20.065 1.00 17.75 266 GLN A N 1
ATOM 595 C CA . GLN A 1 126 ? 35.130 -8.020 -21.491 1.00 18.18 266 GLN A CA 1
ATOM 596 C C . GLN A 1 126 ? 34.493 -6.722 -21.994 1.00 18.21 266 GLN A C 1
ATOM 597 O O . GLN A 1 126 ? 34.450 -6.458 -23.216 1.00 18.04 266 GLN A O 1
ATOM 603 N N . TYR A 1 127 ? 33.984 -5.923 -21.059 1.00 18.62 267 TYR A N 1
ATOM 604 C CA . TYR A 1 127 ? 33.509 -4.564 -21.360 1.00 19.33 267 TYR A CA 1
ATOM 605 C C . TYR A 1 127 ? 33.363 -3.799 -20.051 1.00 20.66 267 TYR A C 1
ATOM 606 O O . TYR A 1 127 ? 33.310 -4.415 -18.980 1.00 19.93 267 TYR A O 1
ATOM 615 N N . ARG A 1 128 ? 33.316 -2.469 -20.136 1.00 21.46 268 ARG A N 1
ATOM 616 C CA . ARG A 1 128 ? 33.240 -1.637 -18.926 1.00 23.31 268 ARG A CA 1
ATOM 617 C C . ARG A 1 128 ? 31.939 -1.868 -18.186 1.00 23.68 268 ARG A C 1
ATOM 618 O O . ARG A 1 128 ? 30.887 -2.022 -18.808 1.00 24.44 268 ARG A O 1
ATOM 626 N N . ALA A 1 129 ? 32.013 -1.890 -16.858 1.00 24.33 269 ALA A N 1
ATOM 627 C CA . ALA A 1 129 ? 30.826 -2.066 -16.019 1.00 25.29 269 ALA A CA 1
ATOM 628 C C . ALA A 1 129 ? 30.104 -3.419 -16.227 1.00 25.15 269 ALA A C 1
ATOM 629 O O . ALA A 1 129 ? 28.910 -3.565 -15.942 1.00 25.65 269 ALA A O 1
ATOM 631 N N . GLN A 1 130 ? 30.840 -4.405 -16.733 1.00 24.76 270 GLN A N 1
ATOM 632 C CA . GLN A 1 130 ? 30.343 -5.777 -16.800 1.00 23.83 270 GLN A CA 1
ATOM 633 C C . GLN A 1 130 ? 30.229 -6.278 -15.366 1.00 23.91 270 GLN A C 1
ATOM 634 O O . GLN A 1 130 ? 31.109 -5.992 -14.551 1.00 24.54 270 GLN A O 1
ATOM 640 N N . GLN A 1 131 ? 29.152 -7.005 -15.071 1.00 23.49 271 GLN A N 1
ATOM 641 C CA . GLN A 1 131 ? 28.924 -7.597 -13.744 1.00 23.84 271 GLN A CA 1
ATOM 642 C C . GLN A 1 131 ? 29.989 -8.663 -13.430 1.00 23.02 271 GLN A C 1
ATOM 643 O O . GLN A 1 131 ? 30.386 -9.426 -14.313 1.00 22.68 271 GLN A O 1
ATOM 649 N N . CYS A 1 132 ? 30.442 -8.700 -12.177 1.00 22.40 272 CYS A N 1
ATOM 650 C CA . CYS A 1 132 ? 31.356 -9.741 -11.712 1.00 22.23 272 CYS A CA 1
ATOM 651 C C . CYS A 1 132 ? 30.610 -11.062 -11.568 1.00 20.91 272 CYS A C 1
ATOM 652 O O . CYS A 1 132 ? 29.393 -11.062 -11.373 1.00 21.53 272 CYS A O 1
ATOM 655 N N . PHE A 1 133 ? 31.324 -12.183 -11.684 1.00 18.77 273 PHE A N 1
ATOM 656 C CA . PHE A 1 133 ? 30.756 -13.463 -11.258 1.00 17.43 273 PHE A CA 1
ATOM 657 C C . PHE A 1 133 ? 31.351 -13.816 -9.894 1.00 16.81 273 PHE A C 1
ATOM 658 O O . PHE A 1 133 ? 32.315 -13.185 -9.447 1.00 15.97 273 PHE A O 1
ATOM 666 N N . MET A 1 134 ? 30.751 -14.804 -9.240 1.00 15.59 274 MET A N 1
ATOM 667 C CA . MET A 1 134 ? 31.215 -15.244 -7.935 1.00 16.03 274 MET A CA 1
ATOM 668 C C . MET A 1 134 ? 32.073 -16.510 -8.081 1.00 15.50 274 MET A C 1
ATOM 669 O O . MET A 1 134 ? 31.644 -17.520 -8.672 1.00 16.00 274 MET A O 1
ATOM 674 N N . SER A 1 135 ? 33.306 -16.424 -7.589 1.00 14.60 275 SER A N 1
ATOM 675 C CA . SER A 1 135 ? 34.217 -17.541 -7.532 1.00 13.76 275 SER A CA 1
ATOM 676 C C . SER A 1 135 ? 34.186 -18.051 -6.091 1.00 13.59 275 SER A C 1
ATOM 677 O O . SER A 1 135 ? 34.319 -17.257 -5.149 1.00 13.97 275 SER A O 1
ATOM 680 N N . ILE A 1 136 ? 33.976 -19.348 -5.929 1.00 12.27 276 ILE A N 1
ATOM 681 C CA . ILE A 1 136 ? 34.033 -19.948 -4.606 1.00 12.12 276 ILE A CA 1
ATOM 682 C C . ILE A 1 136 ? 35.015 -21.103 -4.651 1.00 11.93 276 ILE A C 1
ATOM 683 O O . ILE A 1 136 ? 34.840 -22.047 -5.441 1.00 12.44 276 ILE A O 1
ATOM 688 N N . LYS A 1 137 ? 36.045 -21.030 -3.812 1.00 11.53 277 LYS A N 1
ATOM 689 C CA . LYS A 1 137 ? 37.061 -22.073 -3.783 1.00 12.01 277 LYS A CA 1
ATOM 690 C C . LYS A 1 137 ? 37.252 -22.578 -2.366 1.00 10.95 277 LYS A C 1
ATOM 691 O O . LYS A 1 137 ? 37.304 -21.783 -1.436 1.00 11.34 277 LYS A O 1
ATOM 697 N N . LEU A 1 138 ? 37.382 -23.889 -2.221 1.00 10.61 278 LEU A N 1
ATOM 698 C CA . LEU A 1 138 ? 37.762 -24.479 -0.934 1.00 9.77 278 LEU A CA 1
ATOM 699 C C . LEU A 1 138 ? 39.187 -24.985 -1.070 1.00 10.89 278 LEU A C 1
ATOM 700 O O . LEU A 1 138 ? 39.463 -25.802 -1.957 1.00 10.94 278 LEU A O 1
ATOM 705 N N . VAL A 1 139 ? 40.074 -24.494 -0.207 1.00 10.44 279 VAL A N 1
ATOM 706 C CA . VAL A 1 139 ? 41.495 -24.853 -0.269 1.00 12.00 279 VAL A CA 1
ATOM 707 C C . VAL A 1 139 ? 41.894 -25.617 0.997 1.00 12.26 279 VAL A C 1
ATOM 708 O O . VAL A 1 139 ? 41.452 -25.267 2.085 1.00 11.87 279 VAL A O 1
ATOM 712 N N . ASP A 1 140 ? 42.679 -26.689 0.839 1.00 12.22 280 ASP A N 1
ATOM 713 C CA . ASP A 1 140 ? 43.242 -27.403 1.977 1.00 12.94 280 ASP A CA 1
ATOM 714 C C . ASP A 1 140 ? 44.596 -26.754 2.279 1.00 13.58 280 ASP A C 1
ATOM 715 O O . ASP A 1 140 ? 45.520 -26.840 1.464 1.00 13.54 280 ASP A O 1
ATOM 720 N N . ASN A 1 141 ? 44.706 -26.107 3.444 1.00 12.38 281 ASN A N 1
ATOM 721 C CA . ASN A 1 141 ? 45.934 -25.396 3.839 1.00 13.95 281 ASN A CA 1
ATOM 722 C C . ASN A 1 141 ? 47.112 -26.296 4.226 1.00 14.43 281 ASN A C 1
ATOM 723 O O . ASN A 1 141 ? 48.254 -25.830 4.308 1.00 14.31 281 ASN A O 1
ATOM 728 N N . ALA A 1 142 ? 46.831 -27.574 4.464 1.00 15.68 282 ALA A N 1
ATOM 729 C CA . ALA A 1 142 ? 47.880 -28.556 4.776 1.00 17.71 282 ALA A CA 1
ATOM 730 C C . ALA A 1 142 ? 48.799 -28.763 3.573 1.00 19.82 282 ALA A C 1
ATOM 731 O O . ALA A 1 142 ? 50.016 -28.849 3.732 1.00 19.67 282 ALA A O 1
ATOM 733 N N . ASP A 1 143 ? 48.227 -28.811 2.369 1.00 22.26 283 ASP A N 1
ATOM 734 C CA . ASP A 1 143 ? 49.052 -28.960 1.158 1.00 24.82 283 ASP A CA 1
ATOM 735 C C . ASP A 1 143 ? 48.827 -27.926 0.049 1.00 25.24 283 ASP A C 1
ATOM 736 O O . ASP A 1 143 ? 49.551 -27.908 -0.958 1.00 26.46 283 ASP A O 1
ATOM 741 N N . GLY A 1 144 ? 47.829 -27.069 0.226 1.00 24.36 284 GLY A N 1
ATOM 742 C CA . GLY A 1 144 ? 47.545 -26.025 -0.738 1.00 23.73 284 GLY A CA 1
ATOM 743 C C . GLY A 1 144 ? 46.660 -26.494 -1.875 1.00 23.19 284 GLY A C 1
ATOM 744 O O . GLY A 1 144 ? 46.444 -25.745 -2.817 1.00 23.80 284 GLY A O 1
ATOM 745 N N . SER A 1 145 ? 46.135 -27.711 -1.797 1.00 22.44 285 SER A N 1
ATOM 746 C CA . SER A 1 145 ? 45.316 -28.224 -2.891 1.00 22.36 285 SER A CA 1
ATOM 747 C C . SER A 1 145 ? 43.921 -27.584 -2.907 1.00 21.16 285 SER A C 1
ATOM 748 O O . SER A 1 145 ? 43.387 -27.181 -1.871 1.00 19.38 285 SER A O 1
ATOM 751 N N . THR A 1 146 ? 43.360 -27.475 -4.104 1.00 19.68 286 THR A N 1
ATOM 752 C CA . THR A 1 146 ? 42.005 -26.985 -4.283 1.00 18.86 286 THR A CA 1
ATOM 753 C C . THR A 1 146 ? 41.040 -28.162 -4.231 1.00 18.10 286 THR A C 1
ATOM 754 O O . THR A 1 146 ? 41.155 -29.114 -5.013 1.00 18.59 286 THR A O 1
ATOM 758 N N . MET A 1 147 ? 40.091 -28.102 -3.299 1.00 16.08 287 MET A N 1
ATOM 759 C CA . MET A 1 147 ? 39.098 -29.158 -3.116 1.00 14.86 287 MET A CA 1
ATOM 760 C C . MET A 1 147 ? 37.814 -28.898 -3.888 1.00 15.51 287 MET A C 1
ATOM 761 O O . MET A 1 147 ? 37.073 -29.837 -4.230 1.00 16.10 287 MET A O 1
ATOM 766 N N . LEU A 1 148 ? 37.518 -27.622 -4.102 1.00 14.45 288 LEU A N 1
ATOM 767 C CA . LEU A 1 148 ? 36.279 -27.225 -4.750 1.00 14.64 288 LEU A CA 1
ATOM 768 C C . LEU A 1 148 ? 36.563 -25.896 -5.442 1.00 13.96 288 LEU A C 1
ATOM 769 O O . LEU A 1 148 ? 37.253 -25.040 -4.889 1.00 12.50 288 LEU A O 1
ATOM 774 N N . ASP A 1 149 ? 36.065 -25.730 -6.669 1.00 14.20 289 ASP A N 1
ATOM 775 C CA . ASP A 1 149 ? 36.351 -24.520 -7.418 1.00 15.94 289 ASP A CA 1
ATOM 776 C C . ASP A 1 149 ? 35.131 -24.253 -8.291 1.00 15.72 289 ASP A C 1
ATOM 777 O O . ASP A 1 149 ? 34.918 -24.963 -9.290 1.00 16.63 289 ASP A O 1
ATOM 782 N N . LYS A 1 150 ? 34.333 -23.267 -7.906 1.00 14.44 290 LYS A N 1
ATOM 783 C CA . LYS A 1 150 ? 33.057 -22.985 -8.585 1.00 14.22 290 LYS A CA 1
ATOM 784 C C . LYS A 1 150 ? 33.059 -21.602 -9.180 1.00 13.93 290 LYS A C 1
ATOM 785 O O . LYS A 1 150 ? 33.627 -20.676 -8.597 1.00 13.42 290 LYS A O 1
ATOM 791 N N . ARG A 1 151 ? 32.402 -21.458 -10.333 1.00 14.19 291 ARG A N 1
ATOM 792 C CA . ARG A 1 151 ? 32.177 -20.166 -10.949 1.00 14.68 291 ARG A CA 1
ATOM 793 C C . ARG A 1 151 ? 30.683 -20.016 -11.078 1.00 15.00 291 ARG A C 1
ATOM 794 O O . ARG A 1 151 ? 30.018 -20.824 -11.754 1.00 16.56 291 ARG A O 1
ATOM 802 N N . TYR A 1 152 ? 30.148 -19.015 -10.391 1.00 14.56 292 TYR A N 1
ATOM 803 C CA . TYR A 1 152 ? 28.702 -18.846 -10.275 1.00 14.13 292 TYR A CA 1
ATOM 804 C C . TYR A 1 152 ? 28.241 -17.509 -10.855 1.00 15.03 292 TYR A C 1
ATOM 805 O O . TYR A 1 152 ? 28.716 -16.454 -10.459 1.00 14.45 292 TYR A O 1
ATOM 814 N N . VAL A 1 153 ? 27.305 -17.567 -11.794 1.00 16.49 293 VAL A N 1
ATOM 815 C CA . VAL A 1 153 ? 26.670 -16.360 -12.313 1.00 18.62 293 VAL A CA 1
ATOM 816 C C . VAL A 1 153 ? 25.298 -16.222 -11.655 1.00 19.63 293 VAL A C 1
ATOM 817 O O . VAL A 1 153 ? 24.440 -17.080 -11.831 1.00 19.34 293 VAL A O 1
ATOM 821 N N . ILE A 1 154 ? 25.114 -15.170 -10.867 1.00 21.76 294 ILE A N 1
ATOM 822 C CA . ILE A 1 154 ? 23.882 -14.966 -10.084 1.00 24.60 294 ILE A CA 1
ATOM 823 C C . ILE A 1 154 ? 22.899 -14.105 -10.887 1.00 26.60 294 ILE A C 1
ATOM 824 O O . ILE A 1 154 ? 23.299 -13.095 -11.458 1.00 26.70 294 ILE A O 1
ATOM 829 N N . THR A 1 155 ? 21.621 -14.494 -10.937 1.00 28.85 295 THR A N 1
ATOM 830 C CA . THR A 1 155 ? 20.679 -13.861 -11.884 1.00 31.53 295 THR A CA 1
ATOM 831 C C . THR A 1 155 ? 19.394 -13.248 -11.328 1.00 32.78 295 THR A C 1
ATOM 832 O O . THR A 1 155 ? 18.410 -13.154 -12.074 1.00 33.84 295 THR A O 1
ATOM 836 N N . ASN A 1 156 ? 19.355 -12.859 -10.056 1.00 33.69 296 ASN A N 1
ATOM 837 C CA . ASN A 1 156 ? 18.105 -12.322 -9.480 1.00 34.30 296 ASN A CA 1
ATOM 838 C C . ASN A 1 156 ? 16.939 -13.301 -9.732 1.00 33.39 296 ASN A C 1
ATOM 839 O O . ASN A 1 156 ? 15.996 -13.011 -10.485 1.00 34.39 296 ASN A O 1
ATOM 844 N N . GLY A 1 157 ? 17.040 -14.467 -9.108 1.00 31.46 297 GLY A N 1
ATOM 845 C CA . GLY A 1 157 ? 16.114 -15.572 -9.306 1.00 28.23 297 GLY A CA 1
ATOM 846 C C . GLY A 1 157 ? 16.735 -16.906 -8.905 1.00 25.98 297 GLY A C 1
ATOM 847 O O . GLY A 1 157 ? 16.095 -17.716 -8.219 1.00 25.62 297 GLY A O 1
ATOM 848 N N . ASN A 1 158 ? 17.989 -17.118 -9.316 1.00 22.66 298 ASN A N 1
ATOM 849 C CA . ASN A 1 158 ? 18.657 -18.419 -9.148 1.00 20.12 298 ASN A CA 1
ATOM 850 C C . ASN A 1 158 ? 19.480 -18.557 -7.871 1.00 18.50 298 ASN A C 1
ATOM 851 O O . ASN A 1 158 ? 20.266 -19.502 -7.750 1.00 16.51 298 ASN A O 1
ATOM 856 N N . GLN A 1 159 ? 19.299 -17.628 -6.928 1.00 17.40 299 GLN A N 1
ATOM 857 C CA . GLN A 1 159 ? 20.103 -17.634 -5.694 1.00 16.48 299 GLN A CA 1
ATOM 858 C C . GLN A 1 159 ? 19.997 -18.949 -4.933 1.00 15.42 299 GLN A C 1
ATOM 859 O O . GLN A 1 159 ? 21.008 -19.438 -4.433 1.00 15.24 299 GLN A O 1
ATOM 865 N N . LEU A 1 160 ? 18.789 -19.505 -4.819 1.00 13.72 300 LEU A N 1
ATOM 866 C CA . LEU A 1 160 ? 18.637 -20.765 -4.071 1.00 14.07 300 LEU A CA 1
ATOM 867 C C . LEU A 1 160 ? 19.242 -21.927 -4.817 1.00 12.86 300 LEU A C 1
ATOM 868 O O . LEU A 1 160 ? 19.824 -22.824 -4.198 1.00 12.70 300 LEU A O 1
ATOM 873 N N . ALA A 1 161 ? 19.109 -21.919 -6.147 1.00 11.45 301 ALA A N 1
ATOM 874 C CA . ALA A 1 161 ? 19.637 -23.022 -6.958 1.00 11.46 301 ALA A CA 1
ATOM 875 C C . ALA A 1 161 ? 21.152 -23.048 -6.874 1.00 11.48 301 ALA A C 1
ATOM 876 O O . ALA A 1 161 ? 21.756 -24.123 -6.771 1.00 10.89 301 ALA A O 1
ATOM 878 N N . ILE A 1 162 ? 21.769 -21.869 -6.932 1.00 11.54 302 ILE A N 1
ATOM 879 C CA . ILE A 1 162 ? 23.222 -21.789 -6.823 1.00 12.26 302 ILE A CA 1
ATOM 880 C C . ILE A 1 162 ? 23.700 -22.260 -5.449 1.00 12.44 302 ILE A C 1
ATOM 881 O O . ILE A 1 162 ? 24.672 -23.035 -5.330 1.00 11.79 302 ILE A O 1
ATOM 886 N N . GLN A 1 163 ? 23.007 -21.797 -4.419 1.00 13.12 303 GLN A N 1
ATOM 887 C CA . GLN A 1 163 ? 23.339 -22.179 -3.053 1.00 13.04 303 GLN A CA 1
ATOM 888 C C . GLN A 1 163 ? 23.206 -23.677 -2.867 1.00 12.62 303 GLN A C 1
ATOM 889 O O . GLN A 1 163 ? 24.026 -24.300 -2.195 1.00 12.74 303 GLN A O 1
ATOM 895 N N . ASN A 1 164 ? 22.184 -24.262 -3.478 1.00 12.32 304 ASN A N 1
ATOM 896 C CA . ASN A 1 164 ? 21.970 -25.696 -3.370 1.00 12.47 304 ASN A CA 1
ATOM 897 C C . ASN A 1 164 ? 23.100 -26.455 -4.042 1.00 11.90 304 ASN A C 1
ATOM 898 O O . ASN A 1 164 ? 23.605 -27.469 -3.524 1.00 11.36 304 ASN A O 1
ATOM 903 N N . ASP A 1 165 ? 23.527 -25.951 -5.202 1.00 11.06 305 ASP A N 1
ATOM 904 C CA . ASP A 1 165 ? 24.668 -26.562 -5.861 1.00 10.85 305 ASP A CA 1
ATOM 905 C C . ASP A 1 165 ? 25.918 -26.509 -4.980 1.00 10.30 305 ASP A C 1
ATOM 906 O O . ASP A 1 165 ? 26.665 -27.486 -4.895 1.00 10.01 305 ASP A O 1
ATOM 911 N N . LEU A 1 166 ? 26.146 -25.366 -4.339 1.00 10.74 306 LEU A N 1
ATOM 912 C CA . LEU A 1 166 ? 27.312 -25.207 -3.478 1.00 10.02 306 LEU A CA 1
ATOM 913 C C . LEU A 1 166 ? 27.214 -26.162 -2.295 1.00 9.80 306 LEU A C 1
ATOM 914 O O . LEU A 1 166 ? 28.189 -26.832 -1.957 1.00 9.14 306 LEU A O 1
ATOM 919 N N . LEU A 1 167 ? 26.034 -26.243 -1.684 1.00 9.76 307 LEU A N 1
ATOM 920 C CA . LEU A 1 167 ? 25.874 -27.165 -0.537 1.00 10.40 307 LEU A CA 1
ATOM 921 C C . LEU A 1 167 ? 26.064 -28.640 -0.931 1.00 10.86 307 LEU A C 1
ATOM 922 O O . LEU A 1 167 ? 26.719 -29.413 -0.219 1.00 11.67 307 LEU A O 1
ATOM 927 N N . GLU A 1 168 ? 25.525 -29.032 -2.074 1.00 11.38 308 GLU A N 1
ATOM 928 C CA . GLU A 1 168 ? 25.746 -30.386 -2.579 1.00 12.91 308 GLU A CA 1
ATOM 929 C C . GLU A 1 168 ? 27.228 -30.668 -2.836 1.00 12.40 308 GLU A C 1
ATOM 930 O O . GLU A 1 168 ? 27.728 -31.761 -2.515 1.00 12.11 308 GLU A O 1
ATOM 936 N N . SER A 1 169 ? 27.925 -29.691 -3.425 1.00 12.20 309 SER A N 1
ATOM 937 C CA . SER A 1 169 ? 29.349 -29.858 -3.742 1.00 11.97 309 SER A CA 1
ATOM 938 C C . SER A 1 169 ? 30.215 -29.887 -2.482 1.00 11.63 309 SER A C 1
ATOM 939 O O . SER A 1 169 ? 31.192 -30.643 -2.408 1.00 10.92 309 SER A O 1
ATOM 942 N N . LEU A 1 170 ? 29.837 -29.087 -1.485 1.00 10.77 310 LEU A N 1
ATOM 943 C CA . LEU A 1 170 ? 30.562 -29.079 -0.210 1.00 10.99 310 LEU A CA 1
ATOM 944 C C . LEU A 1 170 ? 30.369 -30.395 0.516 1.00 10.65 310 LEU A C 1
ATOM 945 O O . LEU A 1 170 ? 31.313 -30.919 1.097 1.00 11.09 310 LEU A O 1
ATOM 950 N N . SER A 1 171 ? 29.160 -30.947 0.451 1.00 11.16 311 SER A N 1
ATOM 951 C CA . SER A 1 171 ? 28.884 -32.256 1.046 1.00 12.36 311 SER A CA 1
ATOM 952 C C . SER A 1 171 ? 29.829 -33.320 0.467 1.00 12.86 311 SER A C 1
ATOM 953 O O . SER A 1 171 ? 30.438 -34.095 1.216 1.00 13.35 311 SER A O 1
ATOM 956 N N . LYS A 1 172 ? 29.993 -33.316 -0.862 1.00 12.49 312 LYS A N 1
ATOM 957 C CA . LYS A 1 172 ? 30.892 -34.269 -1.522 1.00 12.59 312 LYS A CA 1
ATOM 958 C C . LYS A 1 172 ? 32.355 -33.997 -1.130 1.00 12.44 312 LYS A C 1
ATOM 959 O O . LYS A 1 172 ? 33.048 -34.912 -0.694 1.00 12.91 312 LYS A O 1
ATOM 965 N N . ALA A 1 173 ? 32.799 -32.743 -1.231 1.00 11.69 313 ALA A N 1
ATOM 966 C CA . ALA A 1 173 ? 34.198 -32.391 -0.985 1.00 11.68 313 ALA A CA 1
ATOM 967 C C . ALA A 1 173 ? 34.621 -32.653 0.461 1.00 11.39 313 ALA A C 1
ATOM 968 O O . ALA A 1 173 ? 35.770 -33.017 0.723 1.00 10.90 313 ALA A O 1
ATOM 970 N N . LEU A 1 174 ? 33.692 -32.469 1.395 1.00 10.61 314 LEU A N 1
ATOM 971 C CA . LEU A 1 174 ? 34.014 -32.649 2.819 1.00 10.36 314 LEU A CA 1
ATOM 972 C C . LEU A 1 174 ? 33.596 -34.006 3.403 1.00 10.20 314 LEU A C 1
ATOM 973 O O . LEU A 1 174 ? 33.678 -34.185 4.618 1.00 10.32 314 LEU A O 1
ATOM 978 N N . ASN A 1 175 ? 33.143 -34.940 2.562 1.00 10.60 315 ASN A N 1
ATOM 979 C CA . ASN A 1 175 ? 32.633 -36.250 3.037 1.00 11.97 315 ASN A CA 1
ATOM 980 C C . ASN A 1 175 ? 31.646 -36.032 4.189 1.00 12.41 315 ASN A C 1
ATOM 981 O O . ASN A 1 175 ? 31.802 -36.578 5.298 1.00 12.08 315 ASN A O 1
ATOM 986 N N . GLN A 1 176 ? 30.641 -35.206 3.915 1.00 12.35 316 GLN A N 1
ATOM 987 C CA . GLN A 1 176 ? 29.727 -34.726 4.951 1.00 12.66 316 GLN A CA 1
ATOM 988 C C . GLN A 1 176 ? 28.309 -34.745 4.434 1.00 13.08 316 GLN A C 1
ATOM 989 O O . GLN A 1 176 ? 27.838 -33.762 3.894 1.00 12.59 316 GLN A O 1
ATOM 995 N N . PRO A 1 177 ? 27.595 -35.856 4.628 1.00 13.66 317 PRO A N 1
ATOM 996 C CA . PRO A 1 177 ? 26.189 -35.855 4.224 1.00 13.75 317 PRO A CA 1
ATOM 997 C C . PRO A 1 177 ? 25.396 -34.887 5.100 1.00 13.13 317 PRO A C 1
ATOM 998 O O . PRO A 1 177 ? 25.756 -34.690 6.268 1.00 12.91 317 PRO A O 1
ATOM 1002 N N . TRP A 1 178 ? 24.367 -34.258 4.535 1.00 12.62 318 TRP A N 1
ATOM 1003 C CA . TRP A 1 178 ? 23.517 -33.357 5.328 1.00 12.80 318 TRP A CA 1
ATOM 1004 C C . TRP A 1 178 ? 22.395 -34.137 6.001 1.00 12.93 318 TRP A C 1
ATOM 1005 O O . TRP A 1 178 ? 21.638 -34.834 5.318 1.00 13.07 318 TRP A O 1
ATOM 1016 N N . PRO A 1 179 ? 22.279 -34.023 7.332 1.00 13.04 319 PRO A N 1
ATOM 1017 C CA . PRO A 1 179 ? 21.226 -34.756 8.041 1.00 13.26 319 PRO A CA 1
ATOM 1018 C C . PRO A 1 179 ? 19.820 -34.279 7.707 1.00 13.68 319 PRO A C 1
ATOM 1019 O O . PRO A 1 179 ? 19.622 -33.130 7.246 1.00 13.07 319 PRO A O 1
ATOM 1023 N N . GLN A 1 180 ? 18.842 -35.147 7.960 1.00 13.09 320 GLN A N 1
ATOM 1024 C CA . GLN A 1 180 ? 17.450 -34.797 7.706 1.00 13.84 320 GLN A CA 1
ATOM 1025 C C . GLN A 1 180 ? 17.034 -33.467 8.334 1.00 12.54 320 GLN A C 1
ATOM 1026 O O . GLN A 1 180 ? 16.398 -32.654 7.669 1.00 12.07 320 GLN A O 1
ATOM 1032 N N . ARG A 1 181 ? 17.377 -33.231 9.595 1.00 12.24 321 ARG A N 1
ATOM 1033 C CA . ARG A 1 181 ? 16.926 -31.970 10.216 1.00 12.07 321 ARG A CA 1
ATOM 1034 C C . ARG A 1 181 ? 17.465 -30.738 9.485 1.00 10.62 321 ARG A C 1
ATOM 1035 O O . ARG A 1 181 ? 16.798 -29.698 9.440 1.00 10.81 321 ARG A O 1
ATOM 1043 N N . MET A 1 182 ? 18.661 -30.848 8.913 1.00 10.92 322 MET A N 1
ATOM 1044 C CA . MET A 1 182 ? 19.242 -29.715 8.183 1.00 10.54 322 MET A CA 1
ATOM 1045 C C . MET A 1 182 ? 18.442 -29.481 6.914 1.00 10.62 322 MET A C 1
ATOM 1046 O O . MET A 1 182 ? 18.082 -28.347 6.597 1.00 9.47 322 MET A O 1
ATOM 1051 N N . GLN A 1 183 ? 18.131 -30.565 6.204 1.00 10.65 323 GLN A N 1
ATOM 1052 C CA . GLN A 1 183 ? 17.386 -30.452 4.954 1.00 11.63 323 GLN A CA 1
ATOM 1053 C C . GLN A 1 183 ? 16.003 -29.853 5.213 1.00 10.77 323 GLN A C 1
ATOM 1054 O O . GLN A 1 183 ? 15.564 -28.941 4.501 1.00 10.70 323 GLN A O 1
ATOM 1060 N N . GLU A 1 184 ? 15.337 -30.334 6.261 1.00 11.14 324 GLU A N 1
ATOM 1061 C CA . GLU A 1 184 ? 14.028 -29.801 6.640 1.00 11.92 324 GLU A CA 1
ATOM 1062 C C . GLU A 1 184 ? 14.112 -28.319 7.023 1.00 11.33 324 GLU A C 1
ATOM 1063 O O . GLU A 1 184 ? 13.256 -27.525 6.634 1.00 10.35 324 GLU A O 1
ATOM 1069 N N . THR A 1 185 ? 15.139 -27.956 7.787 1.00 10.62 325 THR A N 1
ATOM 1070 C CA . THR A 1 185 ? 15.296 -26.573 8.244 1.00 10.33 325 THR A CA 1
ATOM 1071 C C . THR A 1 185 ? 15.477 -25.611 7.085 1.00 10.36 325 THR A C 1
ATOM 1072 O O . THR A 1 185 ? 14.814 -24.569 7.022 1.00 10.46 325 THR A O 1
ATOM 1076 N N . LEU A 1 186 ? 16.321 -25.995 6.138 1.00 10.62 326 LEU A N 1
ATOM 1077 C CA . LEU A 1 186 ? 16.580 -25.166 4.959 1.00 12.24 326 LEU A CA 1
ATOM 1078 C C . LEU A 1 186 ? 15.317 -24.894 4.156 1.00 11.91 326 LEU A C 1
ATOM 1079 O O . LEU A 1 186 ? 15.166 -23.804 3.576 1.00 11.26 326 LEU A O 1
ATOM 1084 N N . GLN A 1 187 ? 14.414 -25.871 4.122 1.00 11.10 327 GLN A N 1
ATOM 1085 C CA . GLN A 1 187 ? 13.113 -25.693 3.441 1.00 11.36 327 GLN A CA 1
ATOM 1086 C C . GLN A 1 187 ? 12.242 -24.650 4.113 1.00 11.71 327 GLN A C 1
ATOM 1087 O O . GLN A 1 187 ? 11.363 -24.062 3.468 1.00 12.15 327 GLN A O 1
ATOM 1093 N N . LYS A 1 188 ? 12.457 -24.431 5.410 1.00 11.59 328 LYS A N 1
ATOM 1094 C CA . LYS A 1 188 ? 11.589 -23.528 6.176 1.00 11.73 328 LYS A CA 1
ATOM 1095 C C . LYS A 1 188 ? 12.165 -22.127 6.360 1.00 11.65 328 LYS A C 1
ATOM 1096 O O . LYS A 1 188 ? 11.415 -21.189 6.588 1.00 11.78 328 LYS A O 1
ATOM 1102 N N . ILE A 1 189 ? 13.476 -21.974 6.267 1.00 11.03 329 ILE A N 1
ATOM 1103 C CA . ILE A 1 189 ? 14.076 -20.677 6.634 1.00 11.31 329 ILE A CA 1
ATOM 1104 C C . ILE A 1 189 ? 14.446 -19.766 5.453 1.00 11.17 329 ILE A C 1
ATOM 1105 O O . ILE A 1 189 ? 14.961 -18.658 5.660 1.00 11.19 329 ILE A O 1
ATOM 1110 N N . LEU A 1 190 ? 14.163 -20.224 4.230 1.00 11.03 330 LEU A N 1
ATOM 1111 C CA . LEU A 1 190 ? 14.448 -19.458 3.024 1.00 11.43 330 LEU A CA 1
ATOM 1112 C C . LEU A 1 190 ? 13.164 -19.273 2.221 1.00 11.24 330 LEU A C 1
ATOM 1113 O O . LEU A 1 190 ? 12.354 -20.199 2.149 1.00 10.66 330 LEU A O 1
ATOM 1118 N N . PRO A 1 191 ? 12.974 -18.083 1.620 1.00 12.02 331 PRO A N 1
ATOM 1119 C CA . PRO A 1 191 ? 11.751 -17.860 0.837 1.00 12.41 331 PRO A CA 1
ATOM 1120 C C . PRO A 1 191 ? 11.790 -18.676 -0.453 1.00 13.37 331 PRO A C 1
ATOM 1121 O O . PRO A 1 191 ? 12.849 -18.789 -1.085 1.00 14.02 331 PRO A O 1
ATOM 1125 N N . HIS A 1 192 ? 10.644 -19.219 -0.849 1.00 12.66 332 HIS A N 1
ATOM 1126 C CA . HIS A 1 192 ? 10.598 -19.969 -2.105 1.00 14.11 332 HIS A CA 1
ATOM 1127 C C . HIS A 1 192 ? 10.043 -19.156 -3.258 1.00 13.67 332 HIS A C 1
ATOM 1128 O O . HIS A 1 192 ? 10.157 -19.568 -4.413 1.00 13.29 332 HIS A O 1
ATOM 1135 N N . ARG A 1 193 ? 9.495 -17.983 -2.947 1.00 13.63 333 ARG A N 1
ATOM 1136 C CA . ARG A 1 193 ? 9.180 -17.009 -3.995 1.00 13.73 333 ARG A CA 1
ATOM 1137 C C . ARG A 1 193 ? 10.470 -16.287 -4.356 1.00 14.62 333 ARG A C 1
ATOM 1138 O O . ARG A 1 193 ? 10.985 -15.463 -3.583 1.00 14.13 333 ARG A O 1
ATOM 1146 N N . GLY A 1 194 ? 10.993 -16.599 -5.540 1.00 14.66 334 GLY A N 1
ATOM 1147 C CA . GLY A 1 194 ? 12.319 -16.119 -5.950 1.00 15.12 334 GLY A CA 1
ATOM 1148 C C . GLY A 1 194 ? 12.460 -14.606 -5.991 1.00 15.35 334 GLY A C 1
ATOM 1149 O O . GLY A 1 194 ? 13.538 -14.064 -5.714 1.00 15.30 334 GLY A O 1
ATOM 1150 N N . ALA A 1 195 ? 11.363 -13.923 -6.300 1.00 15.30 335 ALA A N 1
ATOM 1151 C CA . ALA A 1 195 ? 11.359 -12.464 -6.395 1.00 16.13 335 ALA A CA 1
ATOM 1152 C C . ALA A 1 195 ? 11.709 -11.787 -5.069 1.00 16.04 335 ALA A C 1
ATOM 1153 O O . ALA A 1 195 ? 12.076 -10.605 -5.057 1.00 16.86 335 ALA A O 1
ATOM 1155 N N . LEU A 1 196 ? 11.563 -12.520 -3.971 1.00 14.70 336 LEU A N 1
ATOM 1156 C CA . LEU A 1 196 ? 11.741 -11.944 -2.636 1.00 14.31 336 LEU A CA 1
ATOM 1157 C C . LEU A 1 196 ? 13.133 -12.205 -2.080 1.00 14.03 336 LEU A C 1
ATOM 1158 O O . LEU A 1 196 ? 13.456 -11.712 -0.999 1.00 13.32 336 LEU A O 1
ATOM 1163 N N . LEU A 1 197 ? 13.945 -12.993 -2.792 1.00 14.06 337 LEU A N 1
ATOM 1164 C CA . LEU A 1 197 ? 15.240 -13.420 -2.235 1.00 15.42 337 LEU A CA 1
ATOM 1165 C C . LEU A 1 197 ? 16.179 -12.248 -1.971 1.00 15.31 337 LEU A C 1
ATOM 1166 O O . LEU A 1 197 ? 16.798 -12.174 -0.896 1.00 15.22 337 LEU A O 1
ATOM 1171 N N . THR A 1 198 ? 16.288 -11.336 -2.938 1.00 15.29 338 THR A N 1
ATOM 1172 C CA . THR A 1 198 ? 17.231 -10.219 -2.799 1.00 16.12 338 THR A CA 1
ATOM 1173 C C . THR A 1 198 ? 16.927 -9.424 -1.520 1.00 15.43 338 THR A C 1
ATOM 1174 O O . THR A 1 198 ? 17.832 -9.158 -0.705 1.00 14.93 338 THR A O 1
ATOM 1178 N N . ASN A 1 199 ? 15.657 -9.070 -1.326 1.00 14.11 339 ASN A N 1
ATOM 1179 C CA . ASN A 1 199 ? 15.272 -8.362 -0.117 1.00 13.75 339 ASN A CA 1
ATOM 1180 C C . ASN A 1 199 ? 15.374 -9.176 1.176 1.00 12.56 339 ASN A C 1
ATOM 1181 O O . ASN A 1 199 ? 15.601 -8.617 2.240 1.00 11.06 339 ASN A O 1
ATOM 1186 N N . PHE A 1 200 ? 15.186 -10.492 1.078 1.00 11.58 340 PHE A N 1
ATOM 1187 C CA . PHE A 1 200 ? 15.367 -11.338 2.262 1.00 11.43 340 PHE A CA 1
ATOM 1188 C C . PHE A 1 200 ? 16.848 -11.307 2.711 1.00 11.52 340 PHE A C 1
ATOM 1189 O O . PHE A 1 200 ? 17.148 -11.193 3.929 1.00 10.63 340 PHE A O 1
ATOM 1197 N N . TYR A 1 201 ? 17.762 -11.398 1.744 1.00 11.59 341 TYR A N 1
ATOM 1198 C CA . TYR A 1 201 ? 19.203 -11.352 2.043 1.00 11.91 341 TYR A CA 1
ATOM 1199 C C . TYR A 1 201 ? 19.607 -9.978 2.533 1.00 11.77 341 TYR A C 1
ATOM 1200 O O . TYR A 1 201 ? 20.463 -9.856 3.415 1.00 11.30 341 TYR A O 1
ATOM 1209 N N . GLN A 1 202 ? 18.974 -8.940 1.992 1.00 11.21 342 GLN A N 1
ATOM 1210 C CA . GLN A 1 202 ? 19.205 -7.591 2.508 1.00 12.42 342 GLN A CA 1
ATOM 1211 C C . GLN A 1 202 ? 18.764 -7.438 3.975 1.00 11.50 342 GLN A C 1
ATOM 1212 O O . GLN A 1 202 ? 19.517 -6.873 4.796 1.00 12.35 342 GLN A O 1
ATOM 1218 N N . ALA A 1 203 ? 17.578 -7.950 4.319 1.00 10.22 343 ALA A N 1
ATOM 1219 C CA . ALA A 1 203 ? 17.115 -7.905 5.699 1.00 10.03 343 ALA A CA 1
ATOM 1220 C C . ALA A 1 203 ? 18.093 -8.667 6.606 1.00 10.48 343 ALA A C 1
ATOM 1221 O O . ALA A 1 203 ? 18.388 -8.242 7.714 1.00 9.85 343 ALA A O 1
ATOM 1223 N N . HIS A 1 204 ? 18.603 -9.785 6.109 1.00 10.01 344 HIS A N 1
ATOM 1224 C CA . HIS A 1 204 ? 19.555 -10.582 6.886 1.00 12.09 344 HIS A CA 1
ATOM 1225 C C . HIS A 1 204 ? 20.801 -9.762 7.210 1.00 11.89 344 HIS A C 1
ATOM 1226 O O . HIS A 1 204 ? 21.281 -9.755 8.356 1.00 12.93 344 HIS A O 1
ATOM 1233 N N . ASP A 1 205 ? 21.343 -9.081 6.209 1.00 12.42 345 ASP A N 1
ATOM 1234 C CA . ASP A 1 205 ? 22.546 -8.278 6.431 1.00 13.83 345 ASP A CA 1
ATOM 1235 C C . ASP A 1 205 ? 22.261 -7.149 7.425 1.00 13.42 345 ASP A C 1
ATOM 1236 O O . ASP A 1 205 ? 23.091 -6.857 8.298 1.00 13.47 345 ASP A O 1
ATOM 1241 N N . TYR A 1 206 ? 21.091 -6.515 7.313 1.00 12.37 346 TYR A N 1
ATOM 1242 C CA . TYR A 1 206 ? 20.729 -5.484 8.293 1.00 12.02 346 TYR A CA 1
ATOM 1243 C C . TYR A 1 206 ? 20.654 -6.050 9.708 1.00 11.96 346 TYR A C 1
ATOM 1244 O O . TYR A 1 206 ? 21.071 -5.376 10.659 1.00 11.78 346 TYR A O 1
ATOM 1253 N N . LEU A 1 207 ? 20.122 -7.267 9.857 1.00 11.90 347 LEU A N 1
ATOM 1254 C CA . LEU A 1 207 ? 20.070 -7.912 11.168 1.00 12.63 347 LEU A CA 1
ATOM 1255 C C . LEU A 1 207 ? 21.487 -8.068 11.717 1.00 12.89 347 LEU A C 1
ATOM 1256 O O . LEU A 1 207 ? 21.742 -7.737 12.872 1.00 12.46 347 LEU A O 1
ATOM 1261 N N . LEU A 1 208 ? 22.413 -8.559 10.887 1.00 12.78 348 LEU A N 1
ATOM 1262 C CA . LEU A 1 208 ? 23.803 -8.725 11.320 1.00 12.89 348 LEU A CA 1
ATOM 1263 C C . LEU A 1 208 ? 24.385 -7.411 11.832 1.00 13.33 348 LEU A C 1
ATOM 1264 O O . LEU A 1 208 ? 25.110 -7.391 12.830 1.00 13.13 348 LEU A O 1
ATOM 1269 N N . HIS A 1 209 ? 24.066 -6.307 11.170 1.00 13.46 349 HIS A N 1
ATOM 1270 C CA . HIS A 1 209 ? 24.582 -5.000 11.614 1.00 15.01 349 HIS A CA 1
ATOM 1271 C C . HIS A 1 209 ? 24.086 -4.567 12.998 1.00 14.44 349 HIS A C 1
ATOM 1272 O O . HIS A 1 209 ? 24.875 -4.054 13.806 1.00 15.43 349 HIS A O 1
ATOM 1279 N N . GLY A 1 210 ? 22.798 -4.762 13.257 1.00 13.57 350 GLY A N 1
ATOM 1280 C CA . GLY A 1 210 ? 22.260 -4.725 14.619 1.00 12.72 350 GLY A CA 1
ATOM 1281 C C . GLY A 1 210 ? 21.885 -3.364 15.200 1.00 12.63 350 GLY A C 1
ATOM 1282 O O . GLY A 1 210 ? 21.203 -3.301 16.222 1.00 11.41 350 GLY A O 1
ATOM 1283 N N . ASP A 1 211 ? 22.305 -2.288 14.546 1.00 12.32 351 ASP A N 1
ATOM 1284 C CA . ASP A 1 211 ? 22.014 -0.940 15.044 1.00 13.32 351 ASP A CA 1
ATOM 1285 C C . ASP A 1 211 ? 20.550 -0.594 14.783 1.00 14.23 351 ASP A C 1
ATOM 1286 O O . ASP A 1 211 ? 19.884 -1.270 13.976 1.00 13.23 351 ASP A O 1
ATOM 1291 N N . ASP A 1 212 ? 20.046 0.441 15.463 1.00 14.01 352 ASP A N 1
ATOM 1292 C CA . ASP A 1 212 ? 18.623 0.743 15.397 1.00 15.62 352 ASP A CA 1
ATOM 1293 C C . ASP A 1 212 ? 18.133 1.021 13.978 1.00 15.92 352 ASP A C 1
ATOM 1294 O O . ASP A 1 212 ? 17.073 0.517 13.580 1.00 15.90 352 ASP A O 1
ATOM 1299 N N . LYS A 1 213 ? 18.911 1.772 13.198 1.00 15.92 353 LYS A N 1
ATOM 1300 C CA . LYS A 1 213 ? 18.465 2.103 11.832 1.00 16.15 353 LYS A CA 1
ATOM 1301 C C . LYS A 1 213 ? 18.431 0.857 10.947 1.00 15.35 353 LYS A C 1
ATOM 1302 O O . LYS A 1 213 ? 17.509 0.687 10.145 1.00 14.64 353 LYS A O 1
ATOM 1308 N N . SER A 1 214 ? 19.433 -0.004 11.108 1.00 13.93 354 SER A N 1
ATOM 1309 C CA . SER A 1 214 ? 19.498 -1.244 10.351 1.00 12.76 354 SER A CA 1
ATOM 1310 C C . SER A 1 214 ? 18.314 -2.124 10.707 1.00 12.10 354 SER A C 1
ATOM 1311 O O . SER A 1 214 ? 17.690 -2.685 9.799 1.00 11.77 354 SER A O 1
ATOM 1314 N N . LEU A 1 215 ? 17.994 -2.253 12.004 1.00 10.89 355 LEU A N 1
ATOM 1315 C CA . LEU A 1 215 ? 16.860 -3.108 12.390 1.00 10.66 355 LEU A CA 1
ATOM 1316 C C . LEU A 1 215 ? 15.535 -2.545 11.921 1.00 10.88 355 LEU A C 1
ATOM 1317 O O . LEU A 1 215 ? 14.647 -3.285 11.520 1.00 9.82 355 LEU A O 1
ATOM 1322 N N . ASN A 1 216 ? 15.385 -1.218 11.987 1.00 11.61 356 ASN A N 1
ATOM 1323 C CA . ASN A 1 216 ? 14.201 -0.575 11.429 1.00 12.08 356 ASN A CA 1
ATOM 1324 C C . ASN A 1 216 ? 14.024 -0.968 9.958 1.00 11.88 356 ASN A C 1
ATOM 1325 O O . ASN A 1 216 ? 12.913 -1.305 9.535 1.00 12.03 356 ASN A O 1
ATOM 1330 N N . ARG A 1 217 ? 15.113 -0.935 9.186 1.00 11.35 357 ARG A N 1
ATOM 1331 C CA . ARG A 1 217 ? 15.017 -1.282 7.759 1.00 11.63 357 ARG A CA 1
ATOM 1332 C C . ARG A 1 217 ? 14.727 -2.777 7.577 1.00 11.44 357 ARG A C 1
ATOM 1333 O O . ARG A 1 217 ? 13.926 -3.162 6.707 1.00 11.21 357 ARG A O 1
ATOM 1341 N N . ALA A 1 218 ? 15.369 -3.618 8.388 1.00 10.37 358 ALA A N 1
ATOM 1342 C CA . ALA A 1 218 ? 15.093 -5.071 8.343 1.00 9.91 358 ALA A CA 1
ATOM 1343 C C . ALA A 1 218 ? 13.615 -5.347 8.600 1.00 9.91 358 ALA A C 1
ATOM 1344 O O . ALA A 1 218 ? 12.993 -6.161 7.892 1.00 9.82 358 ALA A O 1
ATOM 1346 N N . SER A 1 219 ? 13.038 -4.685 9.606 1.00 9.44 359 SER A N 1
ATOM 1347 C CA . SER A 1 219 ? 11.630 -4.902 9.934 1.00 10.81 359 SER A CA 1
ATOM 1348 C C . SER A 1 219 ? 10.727 -4.525 8.749 1.00 11.39 359 SER A C 1
ATOM 1349 O O . SER A 1 219 ? 9.779 -5.265 8.406 1.00 11.50 359 SER A O 1
ATOM 1352 N N . GLU A 1 220 ? 11.027 -3.378 8.149 1.00 11.21 360 GLU A N 1
ATOM 1353 C CA . GLU A 1 220 ? 10.303 -2.924 6.964 1.00 12.00 360 GLU A CA 1
ATOM 1354 C C . GLU A 1 220 ? 10.376 -3.938 5.825 1.00 11.49 360 GLU A C 1
ATOM 1355 O O . GLU A 1 220 ? 9.357 -4.237 5.194 1.00 11.79 360 GLU A O 1
ATOM 1361 N N . LEU A 1 221 ? 11.590 -4.411 5.532 1.00 10.28 361 LEU A N 1
ATOM 1362 C CA . LEU A 1 221 ? 11.790 -5.377 4.447 1.00 10.02 361 LEU A CA 1
ATOM 1363 C C . LEU A 1 221 ? 11.037 -6.656 4.755 1.00 10.29 361 LEU A C 1
ATOM 1364 O O . LEU A 1 221 ? 10.378 -7.219 3.878 1.00 10.56 361 LEU A O 1
ATOM 1369 N N . LEU A 1 222 ? 11.118 -7.114 6.002 1.00 10.09 362 LEU A N 1
ATOM 1370 C CA . LEU A 1 222 ? 10.424 -8.346 6.385 1.00 10.37 362 LEU A CA 1
ATOM 1371 C C . LEU A 1 222 ? 8.901 -8.153 6.323 1.00 10.47 362 LEU A C 1
ATOM 1372 O O . LEU A 1 222 ? 8.168 -9.063 5.919 1.00 10.51 362 LEU A O 1
ATOM 1377 N N . GLY A 1 223 ? 8.427 -6.970 6.708 1.00 10.07 363 GLY A N 1
ATOM 1378 C CA . GLY A 1 223 ? 6.980 -6.687 6.641 1.00 11.28 363 GLY A CA 1
ATOM 1379 C C . GLY A 1 223 ? 6.465 -6.806 5.212 1.00 11.41 363 GLY A C 1
ATOM 1380 O O . GLY A 1 223 ? 5.380 -7.359 4.986 1.00 12.89 363 GLY A O 1
ATOM 1381 N N . GLU A 1 224 ? 7.259 -6.327 4.253 1.00 11.64 364 GLU A N 1
ATOM 1382 C CA . GLU A 1 224 ? 6.917 -6.435 2.812 1.00 12.07 364 GLU A CA 1
ATOM 1383 C C . GLU A 1 224 ? 6.897 -7.891 2.350 1.00 12.27 364 GLU A C 1
ATOM 1384 O O . GLU A 1 224 ? 5.977 -8.309 1.640 1.00 12.07 364 GLU A O 1
ATOM 1390 N N . ILE A 1 225 ? 7.904 -8.654 2.772 1.00 10.98 365 ILE A N 1
ATOM 1391 C CA . ILE A 1 225 ? 7.960 -10.091 2.475 1.00 11.69 365 ILE A CA 1
ATOM 1392 C C . ILE A 1 225 ? 6.772 -10.855 3.038 1.00 12.43 365 ILE A C 1
ATOM 1393 O O . ILE A 1 225 ? 6.182 -11.687 2.333 1.00 13.27 365 ILE A O 1
ATOM 1398 N N . VAL A 1 226 ? 6.412 -10.563 4.285 1.00 12.38 366 VAL A N 1
ATOM 1399 C CA . VAL A 1 226 ? 5.265 -11.178 4.945 1.00 13.75 366 VAL A CA 1
ATOM 1400 C C . VAL A 1 226 ? 3.974 -10.908 4.156 1.00 14.58 366 VAL A C 1
ATOM 1401 O O . VAL A 1 226 ? 3.171 -11.810 3.949 1.00 14.69 366 VAL A O 1
ATOM 1405 N N . GLN A 1 227 ? 3.782 -9.667 3.726 1.00 15.59 367 GLN A N 1
ATOM 1406 C CA . GLN A 1 227 ? 2.602 -9.323 2.921 1.00 17.37 367 GLN A CA 1
ATOM 1407 C C . GLN A 1 227 ? 2.612 -10.062 1.565 1.00 17.61 367 GLN A C 1
ATOM 1408 O O . GLN A 1 227 ? 1.572 -10.580 1.114 1.00 18.05 367 GLN A O 1
ATOM 1414 N N . SER A 1 228 ? 3.778 -10.128 0.937 1.00 17.31 368 SER A N 1
ATOM 1415 C CA . SER A 1 228 ? 3.936 -10.766 -0.376 1.00 18.04 368 SER A CA 1
ATOM 1416 C C . SER A 1 228 ? 3.879 -12.291 -0.322 1.00 18.20 368 SER A C 1
ATOM 1417 O O . SER A 1 228 ? 3.558 -12.947 -1.321 1.00 18.16 368 SER A O 1
ATOM 1420 N N . SER A 1 229 ? 4.248 -12.851 0.825 1.00 17.28 369 SER A N 1
ATOM 1421 C CA . SER A 1 229 ? 4.351 -14.298 0.962 1.00 17.80 369 SER A CA 1
ATOM 1422 C C . SER A 1 229 ? 3.809 -14.741 2.319 1.00 17.46 369 SER A C 1
ATOM 1423 O O . SER A 1 229 ? 4.592 -15.141 3.205 1.00 17.60 369 SER A O 1
ATOM 1426 N N . PRO A 1 230 ? 2.472 -14.687 2.497 1.00 17.25 370 PRO A N 1
ATOM 1427 C CA . PRO A 1 230 ? 1.851 -15.066 3.780 1.00 17.17 370 PRO A CA 1
ATOM 1428 C C . PRO A 1 230 ? 2.211 -16.486 4.240 1.00 17.39 370 PRO A C 1
ATOM 1429 O O . PRO A 1 230 ? 2.254 -16.764 5.443 1.00 16.81 370 PRO A O 1
ATOM 1433 N N . GLU A 1 231 ? 2.550 -17.360 3.299 1.00 17.03 371 GLU A N 1
ATOM 1434 C CA . GLU A 1 231 ? 2.892 -18.747 3.641 1.00 16.74 371 GLU A CA 1
ATOM 1435 C C . GLU A 1 231 ? 4.277 -18.904 4.280 1.00 15.97 371 GLU A C 1
ATOM 1436 O O . GLU A 1 231 ? 4.553 -19.921 4.941 1.00 15.91 371 GLU A O 1
ATOM 1442 N N . PHE A 1 232 ? 5.151 -17.916 4.048 1.00 15.32 372 PHE A N 1
ATOM 1443 C CA . PHE A 1 232 ? 6.544 -17.978 4.481 1.00 13.94 372 PHE A CA 1
ATOM 1444 C C . PHE A 1 232 ? 6.576 -17.539 5.938 1.00 13.92 372 PHE A C 1
ATOM 1445 O O . PHE A 1 232 ? 6.939 -16.406 6.265 1.00 13.10 372 PHE A O 1
ATOM 1453 N N . THR A 1 233 ? 6.162 -18.461 6.798 1.00 13.93 373 THR A N 1
ATOM 1454 C CA . THR A 1 233 ? 5.907 -18.179 8.220 1.00 14.75 373 THR A CA 1
ATOM 1455 C C . THR A 1 233 ? 7.189 -17.729 8.914 1.00 13.42 373 THR A C 1
ATOM 1456 O O . THR A 1 233 ? 7.171 -16.889 9.828 1.00 13.01 373 THR A O 1
ATOM 1460 N N . TYR A 1 234 ? 8.311 -18.276 8.459 1.00 12.64 374 TYR A N 1
ATOM 1461 C CA . TYR A 1 234 ? 9.592 -17.936 9.054 1.00 12.01 374 TYR A CA 1
ATOM 1462 C C . TYR A 1 234 ? 9.835 -16.413 9.035 1.00 11.92 374 TYR A C 1
ATOM 1463 O O . TYR A 1 234 ? 10.364 -15.848 10.016 1.00 11.77 374 TYR A O 1
ATOM 1472 N N . ALA A 1 235 ? 9.454 -15.747 7.939 1.00 11.24 375 ALA A N 1
ATOM 1473 C CA . ALA A 1 235 ? 9.673 -14.298 7.826 1.00 11.57 375 ALA A CA 1
ATOM 1474 C C . ALA A 1 235 ? 8.901 -13.552 8.903 1.00 11.12 375 ALA A C 1
ATOM 1475 O O . ALA A 1 235 ? 9.375 -12.529 9.410 1.00 11.75 375 ALA A O 1
ATOM 1477 N N . ARG A 1 236 ? 7.709 -14.053 9.231 1.00 11.76 376 ARG A N 1
ATOM 1478 C CA . ARG A 1 236 ? 6.888 -13.491 10.304 1.00 12.30 376 ARG A CA 1
ATOM 1479 C C . ARG A 1 236 ? 7.596 -13.648 11.662 1.00 12.15 376 ARG A C 1
ATOM 1480 O O . ARG A 1 236 ? 7.645 -12.707 12.470 1.00 11.98 376 ARG A O 1
ATOM 1488 N N . ALA A 1 237 ? 8.200 -14.815 11.882 1.00 11.22 377 ALA A N 1
ATOM 1489 C CA . ALA A 1 237 ? 8.979 -15.057 13.105 1.00 9.85 377 ALA A CA 1
ATOM 1490 C C . ALA A 1 237 ? 10.235 -14.179 13.162 1.00 9.80 377 ALA A C 1
ATOM 1491 O O . ALA A 1 237 ? 10.516 -13.580 14.201 1.00 9.60 377 ALA A O 1
ATOM 1493 N N . GLU A 1 238 ? 10.966 -14.066 12.053 1.00 9.14 378 GLU A N 1
ATOM 1494 C CA . GLU A 1 238 ? 12.181 -13.212 12.040 1.00 10.58 378 GLU A CA 1
ATOM 1495 C C . GLU A 1 238 ? 11.798 -11.747 12.275 1.00 10.28 378 GLU A C 1
ATOM 1496 O O . GLU A 1 238 ? 12.514 -10.995 12.983 1.00 9.75 378 GLU A O 1
ATOM 1502 N N . LYS A 1 239 ? 10.664 -11.331 11.707 1.00 9.09 379 LYS A N 1
ATOM 1503 C CA . LYS A 1 239 ? 10.215 -9.945 11.943 1.00 9.43 379 LYS A CA 1
ATOM 1504 C C . LYS A 1 239 ? 9.870 -9.705 13.430 1.00 9.32 379 LYS A C 1
ATOM 1505 O O . LYS A 1 239 ? 10.195 -8.649 13.966 1.00 10.13 379 LYS A O 1
ATOM 1511 N N . ALA A 1 240 ? 9.233 -10.678 14.087 1.00 10.07 380 ALA A N 1
ATOM 1512 C CA . ALA A 1 240 ? 8.940 -10.571 15.526 1.00 10.24 380 ALA A CA 1
ATOM 1513 C C . ALA A 1 240 ? 10.238 -10.508 16.344 1.00 10.54 380 ALA A C 1
ATOM 1514 O O . ALA A 1 240 ? 10.344 -9.726 17.274 1.00 11.01 380 ALA A O 1
ATOM 1516 N N . LEU A 1 241 ? 11.237 -11.305 15.982 1.00 9.83 381 LEU A N 1
ATOM 1517 C CA . LEU A 1 241 ? 12.537 -11.223 16.669 1.00 9.87 381 LEU A CA 1
ATOM 1518 C C . LEU A 1 241 ? 13.166 -9.835 16.515 1.00 10.04 381 LEU A C 1
ATOM 1519 O O . LEU A 1 241 ? 13.576 -9.198 17.500 1.00 10.53 381 LEU A O 1
ATOM 1524 N N . VAL A 1 242 ? 13.210 -9.345 15.285 1.00 9.02 382 VAL A N 1
ATOM 1525 C CA . VAL A 1 242 ? 13.745 -8.019 15.027 1.00 9.33 382 VAL A CA 1
ATOM 1526 C C . VAL A 1 242 ? 12.937 -6.984 15.808 1.00 10.06 382 VAL A C 1
ATOM 1527 O O . VAL A 1 242 ? 13.499 -6.052 16.432 1.00 10.03 382 VAL A O 1
ATOM 1531 N N . ASP A 1 243 ? 11.615 -7.136 15.786 1.00 9.30 383 ASP A N 1
ATOM 1532 C CA . ASP A 1 243 ? 10.760 -6.155 16.472 1.00 10.90 383 ASP A CA 1
ATOM 1533 C C . ASP A 1 243 ? 10.909 -6.129 17.997 1.00 11.00 383 ASP A C 1
ATOM 1534 O O . ASP A 1 243 ? 10.850 -5.036 18.597 1.00 11.79 383 ASP A O 1
ATOM 1539 N N . ILE A 1 244 ? 11.113 -7.288 18.628 1.00 10.75 384 ILE A N 1
ATOM 1540 C CA . ILE A 1 244 ? 11.383 -7.300 20.078 1.00 11.95 384 ILE A CA 1
ATOM 1541 C C . ILE A 1 244 ? 12.722 -6.611 20.379 1.00 11.61 384 ILE A C 1
ATOM 1542 O O . ILE A 1 244 ? 12.843 -5.848 21.347 1.00 11.36 384 ILE A O 1
ATOM 1547 N N . VAL A 1 245 ? 13.742 -6.893 19.570 1.00 10.88 385 VAL A N 1
ATOM 1548 C CA . VAL A 1 245 ? 15.019 -6.201 19.741 1.00 10.69 385 VAL A CA 1
ATOM 1549 C C . VAL A 1 245 ? 14.865 -4.691 19.528 1.00 11.56 385 VAL A C 1
ATOM 1550 O O . VAL A 1 245 ? 15.442 -3.903 20.280 1.00 12.64 385 VAL A O 1
ATOM 1554 N N . ARG A 1 246 ? 14.122 -4.289 18.495 1.00 11.45 386 ARG A N 1
ATOM 1555 C CA . ARG A 1 246 ? 13.833 -2.864 18.264 1.00 11.72 386 ARG A CA 1
ATOM 1556 C C . ARG A 1 246 ? 13.142 -2.217 19.486 1.00 12.42 386 ARG A C 1
ATOM 1557 O O . ARG A 1 246 ? 13.454 -1.065 19.827 1.00 13.40 386 ARG A O 1
ATOM 1565 N N . HIS A 1 247 ? 12.245 -2.953 20.142 1.00 12.90 387 HIS A N 1
ATOM 1566 C CA . HIS A 1 247 ? 11.589 -2.482 21.380 1.00 14.04 387 HIS A CA 1
ATOM 1567 C C . HIS A 1 247 ? 12.619 -2.253 22.495 1.00 14.61 387 HIS A C 1
ATOM 1568 O O . HIS A 1 247 ? 12.519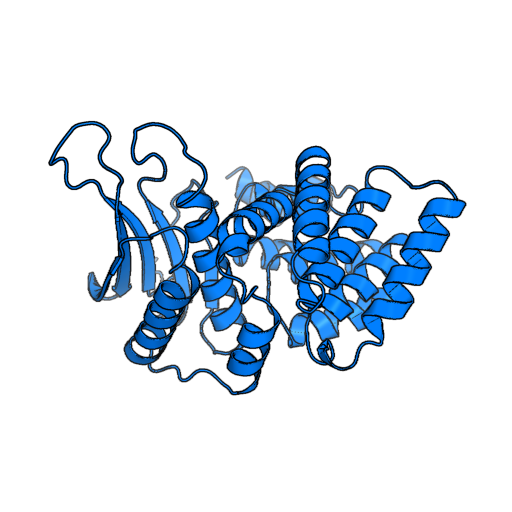 -1.273 23.243 1.00 14.88 387 HIS A O 1
ATOM 1575 N N . SER A 1 248 ? 13.619 -3.131 22.593 1.00 14.98 388 SER A N 1
ATOM 1576 C CA . SER A 1 248 ? 14.702 -2.886 23.557 1.00 16.58 388 SER A CA 1
ATOM 1577 C C . SER A 1 248 ? 15.481 -1.604 23.198 1.00 16.90 388 SER A C 1
ATOM 1578 O O . SER A 1 248 ? 16.037 -0.924 24.080 1.00 18.44 388 SER A O 1
ATOM 1581 N N . GLN A 1 249 ? 15.504 -1.242 21.917 1.00 16.71 389 GLN A N 1
ATOM 1582 C CA . GLN A 1 249 ? 16.226 -0.057 21.468 1.00 16.50 389 GLN A CA 1
ATOM 1583 C C . GLN A 1 249 ? 15.400 1.211 21.667 1.00 17.24 389 GLN A C 1
ATOM 1584 O O . GLN A 1 249 ? 15.942 2.237 22.077 1.00 17.87 389 GLN A O 1
ATOM 1590 N N . HIS A 1 250 ? 14.105 1.122 21.378 1.00 17.29 390 HIS A N 1
ATOM 1591 C CA . HIS A 1 250 ? 13.167 2.254 21.436 1.00 18.73 390 HIS A CA 1
ATOM 1592 C C . HIS A 1 250 ? 11.817 1.713 21.910 1.00 19.59 390 HIS A C 1
ATOM 1593 O O . HIS A 1 250 ? 11.021 1.219 21.090 1.00 19.30 390 HIS A O 1
ATOM 1600 N N . PRO A 1 251 ? 11.573 1.744 23.243 1.00 19.76 391 PRO A N 1
ATOM 1601 C CA . PRO A 1 251 ? 10.441 1.033 23.821 1.00 20.37 391 PRO A CA 1
ATOM 1602 C C . PRO A 1 251 ? 9.107 1.449 23.223 1.00 20.80 391 PRO A C 1
ATOM 1603 O O . PRO A 1 251 ? 8.859 2.635 23.024 1.00 20.47 391 PRO A O 1
ATOM 1607 N N . LEU A 1 252 ? 8.291 0.456 22.898 1.00 20.99 392 LEU A N 1
ATOM 1608 C CA . LEU A 1 252 ? 6.937 0.667 22.424 1.00 22.38 392 LEU A CA 1
ATOM 1609 C C . LEU A 1 252 ? 6.046 1.177 23.554 1.00 24.15 392 LEU A C 1
ATOM 1610 O O . LEU A 1 252 ? 6.305 0.893 24.727 1.00 24.28 392 LEU A O 1
ATOM 1615 N N . ASP A 1 253 ? 4.994 1.914 23.199 1.00 25.91 393 ASP A N 1
ATOM 1616 C CA . ASP A 1 253 ? 3.972 2.253 24.189 1.00 28.42 393 ASP A CA 1
ATOM 1617 C C . ASP A 1 253 ? 3.192 0.992 24.574 1.00 29.13 393 ASP A C 1
ATOM 1618 O O . ASP A 1 253 ? 3.371 -0.071 23.953 1.00 28.89 393 ASP A O 1
ATOM 1623 N N . GLU A 1 254 ? 2.344 1.115 25.594 1.00 30.02 394 GLU A N 1
ATOM 1624 C CA . GLU A 1 254 ? 1.618 -0.020 26.164 1.00 31.16 394 GLU A CA 1
ATOM 1625 C C . GLU A 1 254 ? 0.786 -0.798 25.133 1.00 30.79 394 GLU A C 1
ATOM 1626 O O . GLU A 1 254 ? 0.837 -2.030 25.100 1.00 31.14 394 GLU A O 1
ATOM 1632 N N . LYS A 1 255 ? 0.035 -0.075 24.302 1.00 30.15 395 LYS A N 1
ATOM 1633 C CA . LYS A 1 255 ? -0.821 -0.677 23.281 1.00 29.48 395 LYS A CA 1
ATOM 1634 C C . LYS A 1 255 ? -0.014 -1.481 22.248 1.00 28.54 395 LYS A C 1
ATOM 1635 O O . LYS A 1 255 ? -0.359 -2.627 21.922 1.00 28.12 395 LYS A O 1
ATOM 1641 N N . GLN A 1 256 ? 1.055 -0.865 21.750 1.00 27.24 396 GLN A N 1
ATOM 1642 C CA . GLN A 1 256 ? 1.930 -1.485 20.756 1.00 26.74 396 GLN A CA 1
ATOM 1643 C C . GLN A 1 256 ? 2.695 -2.674 21.322 1.00 25.50 396 GLN A C 1
ATOM 1644 O O . GLN A 1 256 ? 2.925 -3.656 20.605 1.00 24.58 396 GLN A O 1
ATOM 1650 N N . LEU A 1 257 ? 3.099 -2.583 22.592 1.00 24.37 397 LEU A N 1
ATOM 1651 C CA . LEU A 1 257 ? 3.763 -3.710 23.267 1.00 23.99 397 LEU A CA 1
ATOM 1652 C C . LEU A 1 257 ? 2.820 -4.903 23.432 1.00 23.92 397 LEU A C 1
ATOM 1653 O O . LEU A 1 257 ? 3.210 -6.063 23.207 1.00 23.10 397 LEU A O 1
ATOM 1658 N N . ALA A 1 258 ? 1.582 -4.623 23.836 1.00 23.03 398 ALA A N 1
ATOM 1659 C CA . ALA A 1 258 ? 0.582 -5.681 23.954 1.00 23.06 398 ALA A CA 1
ATOM 1660 C C . ALA A 1 258 ? 0.326 -6.365 22.604 1.00 22.36 398 ALA A C 1
ATOM 1661 O O . ALA A 1 258 ? 0.184 -7.594 22.548 1.00 22.69 398 ALA A O 1
ATOM 1663 N N . ALA A 1 259 ? 0.304 -5.577 21.529 1.00 21.84 399 ALA A N 1
ATOM 1664 C CA . ALA A 1 259 ? 0.145 -6.100 20.173 1.00 21.52 399 ALA A CA 1
ATOM 1665 C C . ALA A 1 259 ? 1.347 -6.991 19.803 1.00 20.91 399 ALA A C 1
ATOM 1666 O O . ALA A 1 259 ? 1.172 -8.084 19.261 1.00 20.77 399 ALA A O 1
ATOM 1668 N N . LEU A 1 260 ? 2.553 -6.539 20.129 1.00 19.87 400 LEU A N 1
ATOM 1669 C CA . LEU A 1 260 ? 3.746 -7.344 19.824 1.00 19.46 400 LEU A CA 1
ATOM 1670 C C . LEU A 1 260 ? 3.746 -8.639 20.621 1.00 19.87 400 LEU A C 1
ATOM 1671 O O . LEU A 1 260 ? 4.061 -9.708 20.090 1.00 19.62 400 LEU A O 1
ATOM 1676 N N . ASN A 1 261 ? 3.406 -8.543 21.903 1.00 20.37 401 ASN A N 1
ATOM 1677 C CA . ASN A 1 261 ? 3.337 -9.728 22.754 1.00 21.51 401 ASN A CA 1
ATOM 1678 C C . ASN A 1 261 ? 2.300 -10.734 22.300 1.00 21.48 401 ASN A C 1
ATOM 1679 O O . ASN A 1 261 ? 2.533 -11.932 22.401 1.00 21.33 401 ASN A O 1
ATOM 1684 N N . THR A 1 262 ? 1.171 -10.248 21.787 1.00 21.52 402 THR A N 1
ATOM 1685 C CA . THR A 1 262 ? 0.149 -11.118 21.202 1.00 22.28 402 THR A CA 1
ATOM 1686 C C . THR A 1 262 ? 0.677 -11.820 19.943 1.00 21.84 402 THR A C 1
ATOM 1687 O O . THR A 1 262 ? 0.443 -13.018 19.735 1.00 21.81 402 THR A O 1
ATOM 1691 N N . GLU A 1 263 ? 1.396 -11.063 19.124 1.00 21.03 403 GLU A N 1
ATOM 1692 C CA . GLU A 1 263 ? 2.029 -11.587 17.911 1.00 20.70 403 GLU A CA 1
ATOM 1693 C C . GLU A 1 263 ? 3.036 -12.692 18.255 1.00 20.33 403 GLU A C 1
ATOM 1694 O O . GLU A 1 263 ? 3.013 -13.772 17.651 1.00 20.92 403 GLU A O 1
ATOM 1700 N N . ILE A 1 264 ? 3.893 -12.436 19.244 1.00 20.26 404 ILE A N 1
ATOM 1701 C CA . ILE A 1 264 ? 4.844 -13.449 19.739 1.00 20.58 404 ILE A CA 1
ATOM 1702 C C . ILE A 1 264 ? 4.119 -14.717 20.198 1.00 21.58 404 ILE A C 1
ATOM 1703 O O . ILE A 1 264 ? 4.502 -15.832 19.814 1.00 20.86 404 ILE A O 1
ATOM 1708 N N . ASP A 1 265 ? 3.075 -14.544 21.013 1.00 22.72 405 ASP A N 1
ATOM 1709 C CA . ASP A 1 265 ? 2.245 -15.671 21.480 1.00 24.53 405 ASP A CA 1
ATOM 1710 C C . ASP A 1 265 ? 1.714 -16.536 20.340 1.00 24.62 405 ASP A C 1
ATOM 1711 O O . ASP A 1 265 ? 1.739 -17.764 20.423 1.00 25.09 405 ASP A O 1
ATOM 1716 N N . ASN A 1 266 ? 1.207 -15.893 19.293 1.00 24.80 406 ASN A N 1
ATOM 1717 C CA . ASN A 1 266 ? 0.650 -16.607 18.148 1.00 25.07 406 ASN A CA 1
ATOM 1718 C C . ASN A 1 266 ? 1.727 -17.343 17.354 1.00 24.33 406 ASN A C 1
ATOM 1719 O O . ASN A 1 266 ? 1.520 -18.475 16.921 1.00 24.13 406 ASN A O 1
ATOM 1724 N N . ILE A 1 267 ? 2.872 -16.691 17.184 1.00 23.45 407 ILE A N 1
ATOM 1725 C CA . ILE A 1 267 ? 3.995 -17.254 16.426 1.00 23.01 407 ILE A CA 1
ATOM 1726 C C . ILE A 1 267 ? 4.600 -18.502 17.070 1.00 23.86 407 ILE A C 1
ATOM 1727 O O . ILE A 1 267 ? 4.872 -19.494 16.378 1.00 23.34 407 ILE A O 1
ATOM 1732 N N . VAL A 1 268 ? 4.822 -18.459 18.383 1.00 25.00 408 VAL A N 1
ATOM 1733 C CA . VAL A 1 268 ? 5.629 -19.503 19.030 1.00 26.37 408 VAL A CA 1
ATOM 1734 C C . VAL A 1 268 ? 4.887 -20.832 19.126 1.00 27.51 408 VAL A C 1
ATOM 1735 O O . VAL A 1 268 ? 5.502 -21.875 19.376 1.00 28.16 408 VAL A O 1
ATOM 1739 N N . THR A 1 269 ? 3.580 -20.789 18.876 1.00 28.08 409 THR A N 1
ATOM 1740 C CA . THR A 1 269 ? 2.734 -21.982 18.942 1.00 29.22 409 THR A CA 1
ATOM 1741 C C . THR A 1 269 ? 2.442 -22.570 17.568 1.00 29.00 409 THR A C 1
ATOM 1742 O O . THR A 1 269 ? 1.807 -23.622 17.475 1.00 30.06 409 THR A O 1
ATOM 1746 N N . LEU A 1 270 ? 2.886 -21.897 16.504 1.00 28.24 410 LEU A N 1
ATOM 1747 C CA . LEU A 1 270 ? 2.665 -22.394 15.146 1.00 27.45 410 LEU A CA 1
ATOM 1748 C C . LEU A 1 270 ? 3.427 -23.703 14.935 1.00 27.13 410 LEU A C 1
ATOM 1749 O O . LEU A 1 270 ? 4.650 -23.740 15.082 1.00 26.52 410 LEU A O 1
ATOM 1754 N N . PRO A 1 271 ? 2.711 -24.785 14.567 1.00 26.87 411 PRO A N 1
ATOM 1755 C CA . PRO A 1 271 ? 3.396 -26.089 14.541 1.00 26.26 411 PRO A CA 1
ATOM 1756 C C . PRO A 1 271 ? 4.514 -26.203 13.485 1.00 25.57 411 PRO A C 1
ATOM 1757 O O . PRO A 1 271 ? 5.509 -26.909 13.723 1.00 24.65 411 PRO A O 1
ATOM 1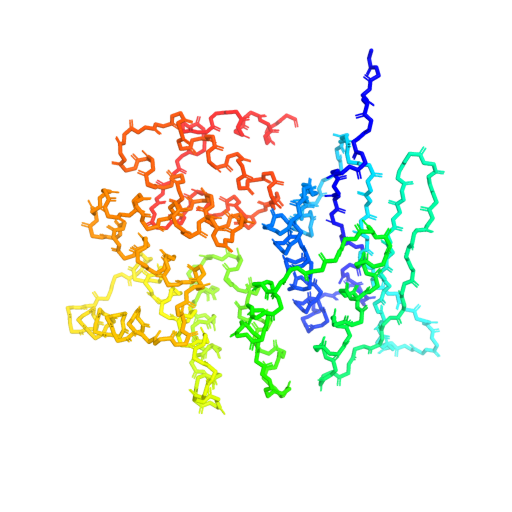761 N N . GLU A 1 272 ? 4.377 -25.500 12.360 1.00 24.86 412 GLU A N 1
ATOM 1762 C CA . GLU A 1 272 ? 5.404 -25.540 11.308 1.00 24.96 412 GLU A CA 1
ATOM 1763 C C . GLU A 1 272 ? 6.739 -24.903 11.709 1.00 24.00 412 GLU A C 1
ATOM 1764 O O . GLU A 1 272 ? 7.759 -25.139 11.059 1.00 24.25 412 GLU A O 1
ATOM 1770 N N . LEU A 1 273 ? 6.724 -24.084 12.757 1.00 22.46 413 LEU A N 1
ATOM 1771 C CA . LEU A 1 273 ? 7.961 -23.485 13.261 1.00 21.62 413 LEU A CA 1
ATOM 1772 C C . LEU A 1 273 ? 8.512 -24.275 14.430 1.00 22.39 413 LEU A C 1
ATOM 1773 O O . LEU A 1 273 ? 9.544 -23.920 14.997 1.00 21.46 413 LEU A O 1
ATOM 1778 N N . ASN A 1 274 ? 7.831 -25.366 14.783 1.00 23.51 414 ASN A N 1
ATOM 1779 C CA . ASN A 1 274 ? 8.411 -26.294 15.723 1.00 25.08 414 ASN A CA 1
ATOM 1780 C C . ASN A 1 274 ? 9.766 -26.736 15.204 1.00 23.98 414 ASN A C 1
ATOM 1781 O O . ASN A 1 274 ? 9.997 -26.846 13.976 1.00 25.76 414 ASN A O 1
ATOM 1786 N N . ASN A 1 275 ? 10.671 -26.947 16.139 1.00 22.91 415 ASN A N 1
ATOM 1787 C CA . ASN A 1 275 ? 11.995 -27.464 15.818 1.00 20.29 415 ASN A CA 1
ATOM 1788 C C . ASN A 1 275 ? 12.869 -26.463 15.058 1.00 18.26 415 ASN A C 1
ATOM 1789 O O . ASN A 1 275 ? 13.848 -26.865 14.438 1.00 17.97 415 ASN A O 1
ATOM 1794 N N . LEU A 1 276 ? 12.525 -25.173 15.119 1.00 15.74 416 LEU A N 1
ATOM 1795 C CA . LEU A 1 276 ? 13.402 -24.117 14.577 1.00 13.47 416 LEU A CA 1
ATOM 1796 C C . LEU A 1 276 ? 13.941 -23.244 15.687 1.00 12.76 416 LEU A C 1
ATOM 1797 O O . LEU A 1 276 ? 13.196 -22.863 16.615 1.00 11.27 416 LEU A O 1
ATOM 1802 N N . SER A 1 277 ? 15.230 -22.927 15.595 1.00 11.09 417 SER A N 1
ATOM 1803 C CA . SER A 1 277 ? 15.882 -22.087 16.603 1.00 11.95 417 SER A CA 1
ATOM 1804 C C . SER A 1 277 ? 15.173 -20.739 16.794 1.00 12.24 417 SER A C 1
ATOM 1805 O O . SER A 1 277 ? 15.132 -20.201 17.909 1.00 12.12 417 SER A O 1
ATOM 1808 N N . ILE A 1 278 ? 14.633 -20.185 15.710 1.00 12.18 418 ILE A N 1
ATOM 1809 C CA . ILE A 1 278 ? 14.005 -18.855 15.773 1.00 12.29 418 ILE A CA 1
ATOM 1810 C C . ILE A 1 278 ? 12.957 -18.718 16.874 1.00 12.44 418 ILE A C 1
ATOM 1811 O O . ILE A 1 278 ? 12.874 -17.648 17.475 1.00 12.21 418 ILE A O 1
ATOM 1816 N N . ILE A 1 279 ? 12.174 -19.771 17.146 1.00 12.45 419 ILE A N 1
ATOM 1817 C CA . ILE A 1 279 ? 11.123 -19.689 18.173 1.00 13.38 419 ILE A CA 1
ATOM 1818 C C . ILE A 1 279 ? 11.764 -19.491 19.532 1.00 12.51 419 ILE A C 1
ATOM 1819 O O . ILE A 1 279 ? 11.272 -18.727 20.380 1.00 11.60 419 ILE A O 1
ATOM 1824 N N . TYR A 1 280 ? 12.873 -20.187 19.730 1.00 11.62 420 TYR A N 1
ATOM 1825 C CA . TYR A 1 280 ? 13.608 -20.106 20.989 1.00 11.62 420 TYR A CA 1
ATOM 1826 C C . TYR A 1 280 ? 14.383 -18.819 21.138 1.00 11.07 420 TYR A C 1
ATOM 1827 O O . TYR A 1 280 ? 14.569 -18.320 22.255 1.00 10.65 420 TYR A O 1
ATOM 1836 N N . GLN A 1 281 ? 14.828 -18.260 20.019 1.00 10.51 421 GLN A N 1
ATOM 1837 C CA . GLN A 1 281 ? 15.435 -16.943 20.051 1.00 10.90 421 GLN A CA 1
ATOM 1838 C C . GLN A 1 281 ? 14.399 -15.911 20.461 1.00 10.69 421 GLN A C 1
ATOM 1839 O O . GLN A 1 281 ? 14.690 -15.037 21.268 1.00 9.75 421 GLN A O 1
ATOM 1845 N N . ILE A 1 282 ? 13.195 -16.023 19.913 1.00 10.19 422 ILE A N 1
ATOM 1846 C CA . ILE A 1 282 ? 12.110 -15.105 20.295 1.00 10.77 422 ILE A CA 1
ATOM 1847 C C . ILE A 1 282 ? 11.796 -15.260 21.776 1.00 10.80 422 ILE A C 1
ATOM 1848 O O . ILE A 1 282 ? 11.661 -14.246 22.501 1.00 11.87 422 ILE A O 1
ATOM 1853 N N . LYS A 1 283 ? 11.674 -16.511 22.228 1.00 11.49 423 LYS A N 1
ATOM 1854 C CA . LYS A 1 283 ? 11.341 -16.767 23.628 1.00 12.34 423 LYS A CA 1
ATOM 1855 C C . LYS A 1 283 ? 12.448 -16.211 24.518 1.00 12.33 423 LYS A C 1
ATOM 1856 O O . LYS A 1 283 ? 12.165 -15.641 25.580 1.00 11.90 423 LYS A O 1
ATOM 1862 N N . ALA A 1 284 ? 13.697 -16.381 24.095 1.00 11.27 424 ALA A N 1
ATOM 1863 C CA . ALA A 1 284 ? 14.832 -15.950 24.921 1.00 11.66 424 ALA A CA 1
ATOM 1864 C C . ALA A 1 284 ? 14.903 -14.425 24.994 1.00 12.17 424 ALA A C 1
ATOM 1865 O O . ALA A 1 284 ? 15.088 -13.864 26.082 1.00 13.11 424 ALA A O 1
ATOM 1867 N N . VAL A 1 285 ? 14.741 -13.753 23.857 1.00 11.27 425 VAL A N 1
ATOM 1868 C CA . VAL A 1 285 ? 14.820 -12.301 23.856 1.00 12.11 425 VAL A CA 1
ATOM 1869 C C . VAL A 1 285 ? 13.614 -11.709 24.592 1.00 12.70 425 VAL A C 1
ATOM 1870 O O . VAL A 1 285 ? 13.770 -10.738 25.334 1.00 12.40 425 VAL A O 1
ATOM 1874 N N . SER A 1 286 ? 12.430 -12.298 24.406 1.00 12.20 426 SER A N 1
ATOM 1875 C CA . SER A 1 286 ? 11.251 -11.795 25.122 1.00 12.85 426 SER A CA 1
ATOM 1876 C C . SER A 1 286 ? 11.470 -11.914 26.642 1.00 12.96 426 SER A C 1
ATOM 1877 O O . SER A 1 286 ? 11.212 -10.966 27.398 1.00 12.87 426 SER A O 1
ATOM 1880 N N . ALA A 1 287 ? 12.002 -13.054 27.083 1.00 13.05 427 ALA A N 1
ATOM 1881 C CA . ALA A 1 287 ? 12.259 -13.252 28.514 1.00 13.72 427 ALA A CA 1
ATOM 1882 C C . ALA A 1 287 ? 13.346 -12.316 29.048 1.00 14.32 427 ALA A C 1
ATOM 1883 O O . ALA A 1 287 ? 13.220 -11.806 30.182 1.00 14.83 427 ALA A O 1
ATOM 1885 N N . LEU A 1 288 ? 14.398 -12.083 28.255 1.00 14.84 428 LEU A N 1
ATOM 1886 C CA . LEU A 1 288 ? 15.439 -11.111 28.630 1.00 15.69 428 LEU A CA 1
ATOM 1887 C C . LEU A 1 288 ? 14.855 -9.723 28.865 1.00 15.74 428 LEU A C 1
ATOM 1888 O O . LEU A 1 288 ? 15.139 -9.074 29.881 1.00 16.29 428 LEU A O 1
ATOM 1893 N N . VAL A 1 289 ? 14.039 -9.268 27.915 1.00 15.66 429 VAL A N 1
ATOM 1894 C CA . VAL A 1 289 ? 13.369 -7.977 28.028 1.00 16.28 429 VAL A CA 1
ATOM 1895 C C . VAL A 1 289 ? 12.545 -7.901 29.320 1.00 16.79 429 VAL A C 1
ATOM 1896 O O . VAL A 1 289 ? 12.555 -6.878 30.017 1.00 17.35 429 VAL A O 1
ATOM 1900 N N . LYS A 1 290 ? 11.868 -8.990 29.664 1.00 16.93 430 LYS A N 1
ATOM 1901 C CA . LYS A 1 290 ? 11.055 -9.050 30.882 1.00 17.90 430 LYS A CA 1
ATOM 1902 C C . LYS A 1 290 ? 11.888 -9.327 32.140 1.00 18.08 430 LYS A C 1
ATOM 1903 O O . LYS A 1 290 ? 11.349 -9.313 33.245 1.00 17.75 430 LYS A O 1
ATOM 1909 N N . GLY A 1 291 ? 13.184 -9.583 31.970 1.00 17.72 431 GLY A N 1
ATOM 1910 C CA . GLY A 1 291 ? 14.071 -9.876 33.094 1.00 18.55 431 GLY A CA 1
ATOM 1911 C C . GLY A 1 291 ? 13.841 -11.234 33.717 1.00 19.34 431 GLY A C 1
ATOM 1912 O O . GLY A 1 291 ? 14.227 -11.466 34.873 1.00 19.90 431 GLY A O 1
ATOM 1913 N N . LYS A 1 292 ? 13.205 -12.132 32.960 1.00 19.47 432 LYS A N 1
ATOM 1914 C CA . LYS A 1 292 ? 12.956 -13.499 33.390 1.00 19.32 432 LYS A CA 1
ATOM 1915 C C . LYS A 1 292 ? 14.130 -14.394 32.995 1.00 19.66 432 LYS A C 1
ATOM 1916 O O . LYS A 1 292 ? 14.159 -15.021 31.924 1.00 19.59 432 LYS A O 1
ATOM 1922 N N . THR A 1 293 ? 15.096 -14.438 33.896 1.00 19.34 433 THR A N 1
ATOM 1923 C CA . THR A 1 293 ? 16.391 -15.046 33.676 1.00 20.19 433 THR A CA 1
ATOM 1924 C C . THR A 1 293 ? 16.352 -16.566 33.418 1.00 19.40 433 THR A C 1
ATOM 1925 O O . THR A 1 293 ? 16.987 -17.071 32.471 1.00 18.34 433 THR A O 1
ATOM 1929 N N . ASP A 1 294 ? 15.619 -17.299 34.252 1.00 18.38 434 ASP A N 1
ATOM 1930 C CA . ASP A 1 294 ? 15.521 -18.754 34.088 1.00 18.82 434 ASP A CA 1
ATOM 1931 C C . ASP A 1 294 ? 14.834 -19.158 32.782 1.00 17.10 434 ASP A C 1
ATOM 1932 O O . ASP A 1 294 ? 15.303 -20.065 32.076 1.00 16.90 434 ASP A O 1
ATOM 1937 N N . GLU A 1 295 ? 13.731 -18.476 32.467 1.00 16.43 435 GLU A N 1
ATOM 1938 C CA . GLU A 1 295 ? 12.999 -18.721 31.227 1.00 16.37 435 GLU A CA 1
ATOM 1939 C C . GLU A 1 295 ? 13.891 -18.429 30.030 1.00 14.72 435 GLU A C 1
ATOM 1940 O O . GLU A 1 295 ? 13.902 -19.195 29.056 1.00 13.79 435 GLU A O 1
ATOM 1946 N N . SER A 1 296 ? 14.658 -17.342 30.104 1.00 13.45 436 SER A N 1
ATOM 1947 C CA . SER A 1 296 ? 15.552 -17.014 28.981 1.00 13.34 436 SER A CA 1
ATOM 1948 C C . SER A 1 296 ? 16.675 -18.044 28.818 1.00 12.58 436 SER A C 1
ATOM 1949 O O . SER A 1 296 ? 17.028 -18.422 27.700 1.00 11.35 436 SER A O 1
ATOM 1952 N N . TYR A 1 297 ? 17.241 -18.481 29.938 1.00 11.38 437 TYR A N 1
ATOM 1953 C CA . TYR A 1 297 ? 18.312 -19.470 29.931 1.00 11.70 437 TYR A CA 1
ATOM 1954 C C . TYR A 1 297 ? 17.834 -20.788 29.310 1.00 11.53 437 TYR A C 1
ATOM 1955 O O . TYR A 1 297 ? 18.535 -21.396 28.455 1.00 11.04 437 TYR A O 1
ATOM 1964 N N . GLN A 1 298 ? 16.645 -21.227 29.717 1.00 11.87 438 GLN A N 1
ATOM 1965 C CA . GLN A 1 298 ? 16.071 -22.459 29.168 1.00 13.09 438 GLN A CA 1
ATOM 1966 C C . GLN A 1 298 ? 15.876 -22.318 27.655 1.00 12.03 438 GLN A C 1
ATOM 1967 O O . GLN A 1 298 ? 16.249 -23.216 26.889 1.00 11.86 438 GLN A O 1
ATOM 1973 N N . ALA A 1 299 ? 15.318 -21.181 27.235 1.00 10.83 439 ALA A N 1
ATOM 1974 C CA . ALA A 1 299 ? 15.018 -20.965 25.825 1.00 10.35 439 ALA A CA 1
ATOM 1975 C C . ALA A 1 299 ? 16.281 -20.969 24.998 1.00 10.04 439 ALA A C 1
ATOM 1976 O O . ALA A 1 299 ? 16.343 -21.649 23.980 1.00 10.51 439 ALA A O 1
ATOM 1978 N N . ILE A 1 300 ? 17.297 -20.216 25.420 1.00 8.91 440 ILE A N 1
ATOM 1979 C CA . ILE A 1 300 ? 18.469 -20.057 24.547 1.00 8.61 440 ILE A CA 1
ATOM 1980 C C . ILE A 1 300 ? 19.285 -21.339 24.448 1.00 9.16 440 ILE A C 1
ATOM 1981 O O . ILE A 1 300 ? 19.863 -21.611 23.394 1.00 8.93 440 ILE A O 1
ATOM 1986 N N . ASN A 1 301 ? 19.316 -22.147 25.510 1.00 9.60 441 ASN A N 1
ATOM 1987 C CA . ASN A 1 301 ? 20.067 -23.404 25.407 1.00 11.44 441 ASN A CA 1
ATOM 1988 C C . ASN A 1 301 ? 19.406 -24.349 24.406 1.00 11.85 441 ASN A C 1
ATOM 1989 O O . ASN A 1 301 ? 20.100 -24.974 23.614 1.00 11.81 441 ASN A O 1
ATOM 1994 N N . THR A 1 302 ? 18.073 -24.386 24.395 1.00 12.38 442 THR A N 1
ATOM 1995 C CA . THR A 1 302 ? 17.340 -25.131 23.356 1.00 12.98 442 THR A CA 1
ATOM 1996 C C . THR A 1 302 ? 17.603 -24.555 21.966 1.00 12.82 442 THR A C 1
ATOM 1997 O O . THR A 1 302 ? 17.841 -25.310 21.018 1.00 13.33 442 THR A O 1
ATOM 2001 N N . GLY A 1 303 ? 17.592 -23.220 21.851 1.00 11.11 443 GLY A N 1
ATOM 2002 C CA . GLY A 1 303 ? 17.961 -22.538 20.598 1.00 10.81 443 GLY A CA 1
ATOM 2003 C C . GLY A 1 303 ? 19.336 -22.949 20.096 1.00 11.22 443 GLY A C 1
ATOM 2004 O O . GLY A 1 303 ? 19.514 -23.219 18.887 1.00 10.93 443 GLY A O 1
ATOM 2005 N N . ILE A 1 304 ? 20.303 -23.023 21.012 1.00 10.53 444 ILE A N 1
ATOM 2006 C CA . ILE A 1 304 ? 21.686 -23.430 20.647 1.00 11.50 444 ILE A CA 1
ATOM 2007 C C . ILE A 1 304 ? 21.778 -24.876 20.137 1.00 12.84 444 ILE A C 1
ATOM 2008 O O . ILE A 1 304 ? 22.494 -25.161 19.169 1.00 13.91 444 ILE A O 1
ATOM 2013 N N . ASP A 1 305 ? 21.053 -25.771 20.770 1.00 14.45 445 ASP A N 1
ATOM 2014 C CA . ASP A 1 305 ? 20.949 -27.146 20.251 1.00 16.84 445 ASP A CA 1
ATOM 2015 C C . ASP A 1 305 ? 20.472 -27.171 18.791 1.00 16.79 445 ASP A C 1
ATOM 2016 O O . ASP A 1 305 ? 20.984 -27.939 17.948 1.00 17.58 445 ASP A O 1
ATOM 2021 N N . LEU A 1 306 ? 19.516 -26.313 18.481 1.00 14.80 446 LEU A N 1
ATOM 2022 C CA . LEU A 1 306 ? 18.968 -26.240 17.139 1.00 14.32 446 LEU A CA 1
ATOM 2023 C C . LEU A 1 306 ? 19.828 -25.466 16.136 1.00 14.42 446 LEU A C 1
ATOM 2024 O O . LEU A 1 306 ? 19.747 -25.705 14.937 1.00 14.03 446 LEU A O 1
ATOM 2029 N N . GLU A 1 307 ? 20.638 -24.517 16.614 1.00 13.44 447 GLU A N 1
ATOM 2030 C CA . GLU A 1 307 ? 21.414 -23.681 15.716 1.00 13.18 447 GLU A CA 1
ATOM 2031 C C . GLU A 1 307 ? 22.642 -23.169 16.462 1.00 13.22 447 GLU A C 1
ATOM 2032 O O . GLU A 1 307 ? 22.512 -22.337 17.385 1.00 13.04 447 GLU A O 1
ATOM 2038 N N . MET A 1 308 ? 23.822 -23.657 16.080 1.00 11.27 448 MET A N 1
ATOM 2039 C CA . MET A 1 308 ? 25.064 -23.118 16.667 1.00 10.83 448 MET A CA 1
ATOM 2040 C C . MET A 1 308 ? 25.448 -21.857 15.904 1.00 11.35 448 MET A C 1
ATOM 2041 O O . MET A 1 308 ? 26.089 -21.929 14.858 1.00 12.47 448 MET A O 1
ATOM 2046 N N . SER A 1 309 ? 25.060 -20.699 16.422 1.00 10.83 449 SER A N 1
ATOM 2047 C CA . SER A 1 309 ? 25.266 -19.467 15.687 1.00 10.11 449 SER A CA 1
ATOM 2048 C C . SER A 1 309 ? 25.844 -18.415 16.593 1.00 9.81 449 SER A C 1
ATOM 2049 O O . SER A 1 309 ? 25.666 -18.472 17.821 1.00 8.68 449 SER A O 1
ATOM 2052 N N . TRP A 1 310 ? 26.520 -17.446 15.980 1.00 8.48 450 TRP A N 1
ATOM 2053 C CA . TRP A 1 310 ? 27.112 -16.338 16.729 1.00 8.75 450 TRP A CA 1
ATOM 2054 C C . TRP A 1 310 ? 25.990 -15.630 17.536 1.00 8.39 450 TRP A C 1
ATOM 2055 O O . TRP A 1 310 ? 26.178 -15.260 18.701 1.00 7.14 450 TRP A O 1
ATOM 2066 N N . LEU A 1 311 ? 24.802 -15.496 16.943 1.00 8.54 451 LEU A N 1
ATOM 2067 C CA . LEU A 1 311 ? 23.744 -14.725 17.607 1.00 7.66 451 LEU A CA 1
ATOM 2068 C C . LEU A 1 311 ? 23.259 -15.480 18.846 1.00 7.51 451 LEU A C 1
ATOM 2069 O O . LEU A 1 311 ? 23.053 -14.892 19.896 1.00 6.95 451 LEU A O 1
ATOM 2074 N N . ASN A 1 312 ? 23.087 -16.794 18.732 1.00 6.44 452 ASN A N 1
ATOM 2075 C CA . ASN A 1 312 ? 22.667 -17.535 19.921 1.00 6.08 452 ASN A CA 1
ATOM 2076 C C . ASN A 1 312 ? 23.665 -17.463 21.071 1.00 5.84 452 ASN A C 1
ATOM 2077 O O . ASN A 1 312 ? 23.247 -17.417 22.222 1.00 5.51 452 ASN A O 1
ATOM 2082 N N . TYR A 1 313 ? 24.961 -17.423 20.763 1.00 5.36 453 TYR A N 1
ATOM 2083 C CA . TYR A 1 313 ? 25.952 -17.260 21.832 1.00 6.67 453 TYR A CA 1
ATOM 2084 C C . TYR A 1 313 ? 25.980 -15.841 22.421 1.00 6.93 453 TYR A C 1
ATOM 2085 O O . TYR A 1 313 ? 26.249 -15.687 23.612 1.00 6.98 453 TYR A O 1
ATOM 2094 N N . VAL A 1 314 ? 25.711 -14.821 21.604 1.00 5.73 454 VAL A N 1
ATOM 2095 C CA . VAL A 1 314 ? 25.549 -13.463 22.158 1.00 6.39 454 VAL A CA 1
ATOM 2096 C C . VAL A 1 314 ? 24.374 -13.462 23.135 1.00 6.33 454 VAL A C 1
ATOM 2097 O O . VAL A 1 314 ? 24.493 -12.978 24.263 1.00 6.67 454 VAL A O 1
ATOM 2101 N N . LEU A 1 315 ? 23.241 -14.045 22.731 1.00 5.79 455 LEU A N 1
ATOM 2102 C CA . LEU A 1 315 ? 22.074 -14.068 23.601 1.00 6.37 455 LEU A CA 1
ATOM 2103 C C . LEU A 1 315 ? 22.352 -14.863 24.875 1.00 6.38 455 LEU A C 1
ATOM 2104 O O . LEU A 1 315 ? 21.950 -14.445 25.957 1.00 6.06 455 LEU A O 1
ATOM 2109 N N . LEU A 1 316 ? 23.041 -16.000 24.758 1.00 6.68 456 LEU A N 1
ATOM 2110 C CA . LEU A 1 316 ? 23.447 -16.726 25.981 1.00 6.48 456 LEU A CA 1
ATOM 2111 C C . LEU A 1 316 ? 24.337 -15.865 26.894 1.00 7.18 456 LEU A C 1
ATOM 2112 O O . LEU A 1 316 ? 24.167 -15.878 28.124 1.00 7.43 456 LEU A O 1
ATOM 2117 N N . GLY A 1 317 ? 25.285 -15.142 26.304 1.00 7.16 457 GLY A N 1
ATOM 2118 C CA . GLY A 1 317 ? 26.098 -14.172 27.079 1.00 7.54 457 GLY A CA 1
ATOM 2119 C C . GLY A 1 317 ? 25.229 -13.160 27.824 1.00 7.50 457 GLY A C 1
ATOM 2120 O O . GLY A 1 317 ? 25.442 -12.883 29.018 1.00 7.28 457 GLY A O 1
ATOM 2121 N N . LYS A 1 318 ? 24.235 -12.606 27.141 1.00 6.99 458 LYS A N 1
ATOM 2122 C CA . LYS A 1 318 ? 23.353 -11.628 27.797 1.00 6.94 458 LYS A CA 1
ATOM 2123 C C . LYS A 1 318 ? 22.579 -12.251 28.967 1.00 7.68 458 LYS A C 1
ATOM 2124 O O . LYS A 1 318 ? 22.411 -11.608 30.020 1.00 8.00 458 LYS A O 1
ATOM 2130 N N . VAL A 1 319 ? 22.130 -13.496 28.808 1.00 7.04 459 VAL A N 1
ATOM 2131 C CA . VAL A 1 319 ? 21.475 -14.208 29.910 1.00 8.53 459 VAL A CA 1
ATOM 2132 C C . VAL A 1 319 ? 22.418 -14.388 31.107 1.00 8.62 459 VAL A C 1
ATOM 2133 O O . VAL A 1 319 ? 22.055 -14.098 32.252 1.00 8.95 459 VAL A O 1
ATOM 2137 N N . TYR A 1 320 ? 23.636 -14.853 30.840 1.00 8.88 460 TYR A N 1
ATOM 2138 C CA . TYR A 1 320 ? 24.615 -15.006 31.909 1.00 8.92 460 TYR A CA 1
ATOM 2139 C C . TYR A 1 320 ? 24.884 -13.678 32.622 1.00 9.84 460 TYR A C 1
ATOM 2140 O O . TYR A 1 320 ? 24.974 -13.651 33.859 1.00 8.82 460 TYR A O 1
ATOM 2149 N N . GLU A 1 321 ? 25.027 -12.586 31.866 1.00 9.91 461 GLU A N 1
ATOM 2150 C CA . GLU A 1 321 ? 25.203 -11.275 32.523 1.00 11.87 461 GLU A CA 1
ATOM 2151 C C . GLU A 1 321 ? 24.024 -10.956 33.436 1.00 12.80 461 GLU A C 1
ATOM 2152 O O . GLU A 1 321 ? 24.215 -10.544 34.597 1.00 13.03 461 GLU A O 1
ATOM 2158 N N . MET A 1 322 ? 22.813 -11.175 32.935 1.00 13.53 462 MET A N 1
ATOM 2159 C CA . MET A 1 322 ? 21.623 -10.937 33.748 1.00 15.32 462 MET A CA 1
ATOM 2160 C C . MET A 1 322 ? 21.595 -11.810 35.002 1.00 16.24 462 MET A C 1
ATOM 2161 O O . MET A 1 322 ? 21.016 -11.423 36.025 1.00 17.43 462 MET A O 1
ATOM 2166 N N . LYS A 1 323 ? 22.241 -12.969 34.935 1.00 15.60 463 LYS A N 1
ATOM 2167 C CA . LYS A 1 323 ? 22.337 -13.886 36.065 1.00 16.85 463 LYS A CA 1
ATOM 2168 C C . LYS A 1 323 ? 23.456 -13.515 37.044 1.00 16.44 463 LYS A C 1
ATOM 2169 O O . LYS A 1 323 ? 23.638 -14.190 38.060 1.00 17.68 463 LYS A O 1
ATOM 2175 N N . GLY A 1 324 ? 24.216 -12.474 36.726 1.00 15.60 464 GLY A N 1
ATOM 2176 C CA . GLY A 1 324 ? 25.362 -12.071 37.544 1.00 14.55 464 GLY A CA 1
ATOM 2177 C C . GLY A 1 324 ? 26.586 -12.936 37.350 1.00 14.55 464 GLY A C 1
ATOM 2178 O O . GLY A 1 324 ? 27.457 -12.993 38.217 1.00 15.16 464 GLY A O 1
ATOM 2179 N N . MET A 1 325 ? 26.655 -13.604 36.203 1.00 12.80 465 MET A N 1
ATOM 2180 C CA . MET A 1 325 ? 27.718 -14.553 35.907 1.00 12.74 465 MET A CA 1
ATOM 2181 C C . MET A 1 325 ? 28.619 -14.055 34.772 1.00 11.85 465 MET A C 1
ATOM 2182 O O . MET A 1 325 ? 28.521 -14.514 33.636 1.00 10.97 465 MET A O 1
ATOM 2187 N N . ASN A 1 326 ? 29.528 -13.133 35.088 1.00 11.50 466 ASN A N 1
ATOM 2188 C CA . ASN A 1 326 ? 30.294 -12.460 34.040 1.00 11.56 466 ASN A CA 1
ATOM 2189 C C . ASN A 1 326 ? 31.292 -13.350 33.339 1.00 11.18 466 ASN A C 1
ATOM 2190 O O . ASN A 1 326 ? 31.519 -13.183 32.143 1.00 10.54 466 ASN A O 1
ATOM 2195 N N . ARG A 1 327 ? 31.897 -14.289 34.069 1.00 11.35 467 ARG A N 1
ATOM 2196 C CA . ARG A 1 327 ? 32.882 -15.159 33.440 1.00 11.67 467 ARG A CA 1
ATOM 2197 C C . ARG A 1 327 ? 32.225 -16.053 32.379 1.00 10.63 467 ARG A C 1
ATOM 2198 O O . ARG A 1 327 ? 32.754 -16.202 31.269 1.00 10.24 467 ARG A O 1
ATOM 2206 N N . GLU A 1 328 ? 31.075 -16.610 32.719 1.00 9.74 468 GLU A N 1
ATOM 2207 C CA . GLU A 1 328 ? 30.284 -17.414 31.782 1.00 9.63 468 GLU A CA 1
ATOM 2208 C C . GLU A 1 328 ? 29.792 -16.557 30.597 1.00 8.86 468 GLU A C 1
ATOM 2209 O O . GLU A 1 328 ? 29.798 -17.002 29.444 1.00 7.98 468 GLU A O 1
ATOM 2215 N N . ALA A 1 329 ? 29.399 -15.322 30.880 1.00 8.20 469 ALA A N 1
ATOM 2216 C CA . ALA A 1 329 ? 29.009 -14.386 29.812 1.00 7.74 469 ALA A CA 1
ATOM 2217 C C . ALA A 1 329 ? 30.173 -14.138 28.842 1.00 7.77 469 ALA A C 1
ATOM 2218 O O . ALA A 1 329 ? 30.010 -14.241 27.617 1.00 7.82 469 ALA A O 1
ATOM 2220 N N . ALA A 1 330 ? 31.343 -13.826 29.393 1.00 8.02 470 ALA A N 1
ATOM 2221 C CA . ALA A 1 330 ? 32.555 -13.556 28.594 1.00 8.69 470 ALA A CA 1
ATOM 2222 C C . ALA A 1 330 ? 32.896 -14.758 27.714 1.00 8.29 470 ALA A C 1
ATOM 2223 O O . ALA A 1 330 ? 33.306 -14.600 26.559 1.00 7.82 470 ALA A O 1
ATOM 2225 N N . ASP A 1 331 ? 32.673 -15.955 28.258 1.00 7.80 471 ASP A N 1
ATOM 2226 C CA . ASP A 1 331 ? 32.964 -17.195 27.531 1.00 8.81 471 ASP A CA 1
ATOM 2227 C C . ASP A 1 331 ? 32.005 -17.340 26.337 1.00 7.62 471 ASP A C 1
ATOM 2228 O O . ASP A 1 331 ? 32.451 -17.633 25.217 1.00 7.18 471 ASP A O 1
ATOM 2233 N N . ALA A 1 332 ? 30.719 -17.060 26.556 1.00 6.39 472 ALA A N 1
ATOM 2234 C CA . ALA A 1 332 ? 29.724 -17.084 25.468 1.00 5.90 472 ALA A CA 1
ATOM 2235 C C . ALA A 1 332 ? 30.036 -16.020 24.411 1.00 6.52 472 ALA A C 1
ATOM 2236 O O . ALA A 1 332 ? 29.969 -16.286 23.192 1.00 6.26 472 ALA A O 1
ATOM 2238 N N . TYR A 1 333 ? 30.360 -14.804 24.856 1.00 6.34 473 TYR A N 1
ATOM 2239 C CA . TYR A 1 333 ? 30.718 -13.740 23.919 1.00 6.40 473 TYR A CA 1
ATOM 2240 C C . TYR A 1 333 ? 31.958 -14.063 23.093 1.00 6.25 473 TYR A C 1
ATOM 2241 O O . TYR A 1 333 ? 31.994 -13.773 21.884 1.00 6.92 473 TYR A O 1
ATOM 2250 N N . LEU A 1 334 ? 32.985 -14.643 23.724 1.00 5.55 474 LEU A N 1
ATOM 2251 C CA . LEU A 1 334 ? 34.177 -15.074 22.979 1.00 5.71 474 LEU A CA 1
ATOM 2252 C C . LEU A 1 334 ? 33.821 -16.175 21.971 1.00 5.96 474 LEU A C 1
ATOM 2253 O O . LEU A 1 334 ? 34.384 -16.217 20.874 1.00 6.55 474 LEU A O 1
ATOM 2258 N N . THR A 1 335 ? 32.898 -17.055 22.342 1.00 6.07 475 THR A N 1
ATOM 2259 C CA . THR A 1 335 ? 32.403 -18.072 21.396 1.00 6.55 475 THR A CA 1
ATOM 2260 C C . THR A 1 335 ? 31.758 -17.421 20.162 1.00 6.50 475 THR A C 1
ATOM 2261 O O . THR A 1 335 ? 32.047 -17.804 19.012 1.00 6.94 475 THR A O 1
ATOM 2265 N N . ALA A 1 336 ? 30.875 -16.457 20.404 1.00 6.27 476 ALA A N 1
ATOM 2266 C CA . ALA A 1 336 ? 30.234 -15.701 19.321 1.00 5.94 476 ALA A CA 1
ATOM 2267 C C . ALA A 1 336 ? 31.291 -15.032 18.428 1.00 6.46 476 ALA A C 1
ATOM 2268 O O . ALA A 1 336 ? 31.179 -15.063 17.187 1.00 5.20 476 ALA A O 1
ATOM 2270 N N . PHE A 1 337 ? 32.302 -14.425 19.057 1.00 6.35 477 PHE A N 1
ATOM 2271 C CA . PHE A 1 337 ? 33.349 -13.733 18.299 1.00 7.17 477 PHE A CA 1
ATOM 2272 C C . PHE A 1 337 ? 34.145 -14.749 17.481 1.00 7.29 477 PHE A C 1
ATOM 2273 O O . PHE A 1 337 ? 34.522 -14.461 16.345 1.00 7.35 477 PHE A O 1
ATOM 2281 N N . ASN A 1 338 ? 34.374 -15.938 18.035 1.00 7.68 478 ASN A N 1
ATOM 2282 C CA . ASN A 1 338 ? 35.023 -17.023 17.260 1.00 7.84 478 ASN A CA 1
ATOM 2283 C C . ASN A 1 338 ? 34.224 -17.448 16.055 1.00 7.70 478 ASN A C 1
ATOM 2284 O O . ASN A 1 338 ? 34.797 -17.716 14.998 1.00 9.02 478 ASN A O 1
ATOM 2289 N N . LEU A 1 339 ? 32.908 -17.556 16.218 1.00 7.60 479 LEU A N 1
ATOM 2290 C CA . LEU A 1 339 ? 32.037 -18.005 15.150 1.00 6.90 479 LEU A CA 1
ATOM 2291 C C . LEU A 1 339 ? 31.944 -16.992 14.026 1.00 7.19 479 LEU A C 1
ATOM 2292 O O . LEU A 1 339 ? 31.864 -17.370 12.861 1.00 7.16 479 LEU A O 1
ATOM 2297 N N . ARG A 1 340 ? 31.897 -15.715 14.377 1.00 6.60 480 ARG A N 1
ATOM 2298 C CA . ARG A 1 340 ? 31.789 -14.682 13.340 1.00 6.98 480 ARG A CA 1
ATOM 2299 C C . ARG A 1 340 ? 32.520 -13.401 13.761 1.00 6.51 480 ARG A C 1
ATOM 2300 O O . ARG A 1 340 ? 31.886 -12.420 14.188 1.00 7.78 480 ARG A O 1
ATOM 2308 N N . PRO A 1 341 ? 33.856 -13.402 13.676 1.00 7.23 481 PRO A N 1
ATOM 2309 C CA . PRO A 1 341 ? 34.588 -12.251 14.254 1.00 7.85 481 PRO A CA 1
ATOM 2310 C C . PRO A 1 341 ? 34.364 -11.002 13.434 1.00 7.98 481 PRO A C 1
ATOM 2311 O O . PRO A 1 341 ? 34.157 -11.081 12.203 1.00 9.05 481 PRO A O 1
ATOM 2315 N N . GLY A 1 342 ? 34.356 -9.864 14.111 1.00 7.44 482 GLY A N 1
ATOM 2316 C CA . GLY A 1 342 ? 34.298 -8.596 13.395 1.00 8.60 482 GLY A CA 1
ATOM 2317 C C . GLY A 1 342 ? 33.358 -7.610 14.060 1.00 8.12 482 GLY A C 1
ATOM 2318 O O . GLY A 1 342 ? 32.856 -7.849 15.159 1.00 8.98 482 GLY A O 1
ATOM 2319 N N . ALA A 1 343 ? 33.100 -6.512 13.359 1.00 9.24 483 ALA A N 1
ATOM 2320 C CA . ALA A 1 343 ? 32.358 -5.388 13.910 1.00 8.85 483 ALA A CA 1
ATOM 2321 C C . ALA A 1 343 ? 30.905 -5.733 14.204 1.00 9.10 483 ALA A C 1
ATOM 2322 O O . ALA A 1 343 ? 30.318 -5.197 15.163 1.00 9.14 483 ALA A O 1
ATOM 2324 N N . ASN A 1 344 ? 30.299 -6.581 13.359 1.00 8.28 484 ASN A N 1
ATOM 2325 C CA . ASN A 1 344 ? 28.882 -6.916 13.553 1.00 8.21 484 ASN A CA 1
ATOM 2326 C C . ASN A 1 344 ? 28.690 -7.653 14.887 1.00 7.49 484 ASN A C 1
ATOM 2327 O O . ASN A 1 344 ? 27.855 -7.270 15.728 1.00 7.55 484 ASN A O 1
ATOM 2332 N N . THR A 1 345 ? 29.458 -8.724 15.084 1.00 7.42 485 THR A N 1
ATOM 2333 C CA . THR A 1 345 ? 29.352 -9.470 16.344 1.00 7.13 485 THR A CA 1
ATOM 2334 C C . THR A 1 345 ? 29.713 -8.589 17.551 1.00 7.64 485 THR A C 1
ATOM 2335 O O . THR A 1 345 ? 29.026 -8.601 18.581 1.00 7.10 485 THR A O 1
ATOM 2339 N N . LEU A 1 346 ? 30.747 -7.781 17.404 1.00 8.50 486 LEU A N 1
ATOM 2340 C CA . LEU A 1 346 ? 31.129 -6.873 18.494 1.00 9.37 486 LEU A CA 1
ATOM 2341 C C . LEU A 1 346 ? 30.013 -5.882 18.812 1.00 9.28 486 LEU A C 1
ATOM 2342 O O . LEU A 1 346 ? 29.785 -5.583 19.982 1.00 8.57 486 LEU A O 1
ATOM 2347 N N . TYR A 1 347 ? 29.305 -5.404 17.775 1.00 8.72 487 TYR A N 1
ATOM 2348 C CA . TYR A 1 347 ? 28.194 -4.486 17.986 1.00 8.91 487 TYR A CA 1
ATOM 2349 C C . TYR A 1 347 ? 27.101 -5.138 18.840 1.00 8.18 487 TYR A C 1
ATOM 2350 O O . TYR A 1 347 ? 26.610 -4.550 19.812 1.00 8.20 487 TYR A O 1
ATOM 2359 N N . TRP A 1 348 ? 26.724 -6.365 18.475 1.00 7.55 488 TRP A N 1
ATOM 2360 C CA . TRP A 1 348 ? 25.775 -7.129 19.256 1.00 7.48 488 TRP A CA 1
ATOM 2361 C C . TRP A 1 348 ? 26.257 -7.420 20.688 1.00 6.96 488 TRP A C 1
ATOM 2362 O O . TRP A 1 348 ? 25.470 -7.310 21.638 1.00 7.95 488 TRP A O 1
ATOM 2373 N N . ILE A 1 349 ? 27.533 -7.776 20.851 1.00 6.38 489 ILE A N 1
ATOM 2374 C CA . ILE A 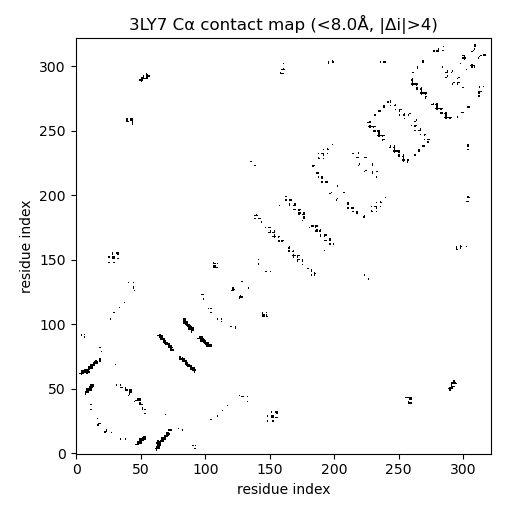1 349 ? 28.059 -8.003 22.218 1.00 6.93 489 ILE A CA 1
ATOM 2375 C C . ILE A 1 349 ? 27.926 -6.709 23.046 1.00 7.77 489 ILE A C 1
ATOM 2376 O O . ILE A 1 349 ? 27.441 -6.745 24.177 1.00 7.64 489 ILE A O 1
ATOM 2381 N N . GLU A 1 350 ? 28.303 -5.580 22.452 1.00 8.47 490 GLU A N 1
ATOM 2382 C CA . GLU A 1 350 ? 28.372 -4.315 23.220 1.00 9.46 490 GLU A CA 1
ATOM 2383 C C . GLU A 1 350 ? 27.028 -3.643 23.423 1.00 10.40 490 GLU A C 1
ATOM 2384 O O . GLU A 1 350 ? 26.852 -2.886 24.394 1.00 9.87 490 GLU A O 1
ATOM 2390 N N . ASN A 1 351 ? 26.077 -3.931 22.530 1.00 9.90 491 ASN A N 1
ATOM 2391 C CA . ASN A 1 351 ? 24.841 -3.148 22.454 1.00 11.35 491 ASN A CA 1
ATOM 2392 C C . ASN A 1 351 ? 23.547 -3.926 22.387 1.00 11.81 491 ASN A C 1
ATOM 2393 O O . ASN A 1 351 ? 22.469 -3.338 22.577 1.00 12.41 491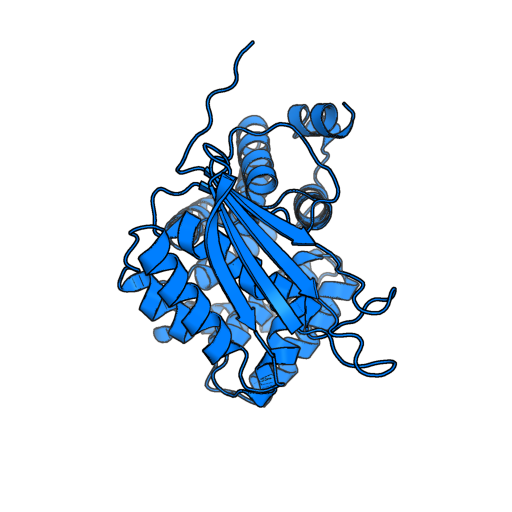 ASN A O 1
ATOM 2398 N N . GLY A 1 352 ? 23.616 -5.224 22.091 1.00 11.02 492 GLY A N 1
ATOM 2399 C CA . GLY A 1 352 ? 22.394 -6.007 21.906 1.00 11.57 492 GLY A CA 1
ATOM 2400 C C . GLY A 1 352 ? 21.593 -6.194 23.167 1.00 12.25 492 GLY A C 1
ATOM 2401 O O . GLY A 1 352 ? 22.106 -6.717 24.155 1.00 12.04 492 GLY A O 1
ATOM 2402 N N . ILE A 1 353 ? 20.330 -5.752 23.144 1.00 12.64 493 ILE A N 1
ATOM 2403 C CA . ILE A 1 353 ? 19.371 -5.862 24.269 1.00 13.91 493 ILE A CA 1
ATOM 2404 C C . ILE A 1 353 ? 19.698 -4.873 25.383 1.00 13.32 493 ILE A C 1
ATOM 2405 O O . ILE A 1 353 ? 18.863 -4.044 25.759 1.00 14.34 493 ILE A O 1
ATOM 2410 N N . PHE A 1 354 ? 20.925 -4.935 25.887 1.00 11.77 494 PHE A N 1
ATOM 2411 C CA . PHE A 1 354 ? 21.413 -3.963 26.847 1.00 11.67 494 PHE A CA 1
ATOM 2412 C C . PHE A 1 354 ? 22.899 -3.748 26.611 1.00 11.60 494 PHE A C 1
ATOM 2413 O O . PHE A 1 354 ? 23.556 -4.540 25.905 1.00 10.49 494 PHE A O 1
ATOM 2421 N N . GLN A 1 355 ? 23.435 -2.683 27.196 1.00 10.02 495 GLN A N 1
ATOM 2422 C CA . GLN A 1 355 ? 24.835 -2.360 26.979 1.00 10.83 495 GLN A CA 1
ATOM 2423 C C . GLN A 1 355 ? 25.743 -3.235 27.842 1.00 10.40 495 GLN A C 1
ATOM 2424 O O . GLN A 1 355 ? 25.423 -3.553 29.005 1.00 10.20 495 GLN A O 1
ATOM 2430 N N . THR A 1 356 ? 26.849 -3.660 27.237 1.00 9.24 496 THR A N 1
ATOM 2431 C CA . THR A 1 356 ? 27.826 -4.536 27.888 1.00 10.00 496 THR A CA 1
ATOM 2432 C C . THR A 1 356 ? 29.219 -3.933 27.679 1.00 9.91 496 THR A C 1
ATOM 2433 O O . THR A 1 356 ? 29.599 -3.632 26.548 1.00 10.65 496 THR A O 1
ATOM 2437 N N . SER A 1 357 ? 29.958 -3.719 28.773 1.00 10.40 497 SER A N 1
ATOM 2438 C CA . SER A 1 357 ? 31.332 -3.224 28.699 1.00 9.78 497 SER A CA 1
ATOM 2439 C C . SER A 1 357 ? 32.286 -4.329 28.302 1.00 9.66 497 SER A C 1
ATOM 2440 O O . SER A 1 357 ? 32.498 -5.260 29.063 1.00 9.41 497 SER A O 1
ATOM 2443 N N . VAL A 1 358 ? 32.882 -4.222 27.124 1.00 10.14 498 VAL A N 1
ATOM 2444 C CA . VAL A 1 358 ? 33.900 -5.222 26.762 1.00 10.29 498 VAL A CA 1
ATOM 2445 C C . VAL A 1 358 ? 35.117 -5.170 27.718 1.00 10.43 498 VAL A C 1
ATOM 2446 O O . VAL A 1 358 ? 35.562 -6.218 28.210 1.00 10.05 498 VAL A O 1
ATOM 2450 N N . PRO A 1 359 ? 35.621 -3.957 28.046 1.00 10.95 499 PRO A N 1
ATOM 2451 C CA . PRO A 1 359 ? 36.746 -3.948 29.022 1.00 10.99 499 PRO A CA 1
ATOM 2452 C C . PRO A 1 359 ? 36.450 -4.640 30.357 1.00 11.28 499 PRO A C 1
ATOM 2453 O O . PRO A 1 359 ? 37.295 -5.406 30.871 1.00 11.14 499 PRO A O 1
ATOM 2457 N N . TYR A 1 360 ? 35.256 -4.431 30.909 1.00 11.26 500 TYR A N 1
ATOM 2458 C CA . TYR A 1 360 ? 34.962 -4.990 32.221 1.00 11.10 500 TYR A CA 1
ATOM 2459 C C . TYR A 1 360 ? 34.504 -6.433 32.198 1.00 10.99 500 TYR A C 1
ATOM 2460 O O . TYR A 1 360 ? 34.990 -7.270 32.974 1.00 10.13 500 TYR A O 1
ATOM 2469 N N . VAL A 1 361 ? 33.540 -6.711 31.327 1.00 10.41 501 VAL A N 1
ATOM 2470 C CA . VAL A 1 361 ? 32.894 -8.019 31.271 1.00 10.42 501 VAL A CA 1
ATOM 2471 C C . VAL A 1 361 ? 33.679 -9.027 30.447 1.00 10.10 501 VAL A C 1
ATOM 2472 O O . VAL A 1 361 ? 33.653 -10.217 30.748 1.00 10.13 501 VAL A O 1
ATOM 2476 N N . VAL A 1 362 ? 34.397 -8.562 29.434 1.00 10.12 502 VAL A N 1
ATOM 2477 C CA . VAL A 1 362 ? 35.074 -9.482 28.495 1.00 10.85 502 VAL A CA 1
ATOM 2478 C C . VAL A 1 362 ? 36.543 -9.092 28.307 1.00 10.24 502 VAL A C 1
ATOM 2479 O O . VAL A 1 362 ? 36.987 -8.818 27.189 1.00 9.52 502 VAL A O 1
ATOM 2483 N N . PRO A 1 363 ? 37.315 -9.039 29.414 1.00 10.34 503 PRO A N 1
ATOM 2484 C CA . PRO A 1 363 ? 38.656 -8.467 29.299 1.00 10.72 503 PRO A CA 1
ATOM 2485 C C . PRO A 1 363 ? 39.585 -9.202 28.326 1.00 10.78 503 PRO A C 1
ATOM 2486 O O . PRO A 1 363 ? 40.493 -8.579 27.754 1.00 10.16 503 PRO A O 1
ATOM 2490 N N . TYR A 1 364 ? 39.383 -10.510 28.139 1.00 9.91 504 TYR A N 1
ATOM 2491 C CA . TYR A 1 364 ? 40.245 -11.232 27.195 1.00 10.81 504 TYR A CA 1
ATOM 2492 C C . TYR A 1 364 ? 40.072 -10.662 25.789 1.00 10.32 504 TYR A C 1
ATOM 2493 O O . TYR A 1 364 ? 41.044 -10.477 25.031 1.00 10.59 504 TYR A O 1
ATOM 2502 N N . LEU A 1 365 ? 38.821 -10.414 25.420 1.00 10.83 505 LEU A N 1
ATOM 2503 C CA . LEU A 1 365 ? 38.523 -9.850 24.115 1.00 11.67 505 LEU A CA 1
ATOM 2504 C C . LEU A 1 365 ? 38.995 -8.390 23.997 1.00 11.80 505 LEU A C 1
ATOM 2505 O O . LEU A 1 365 ? 39.501 -7.976 22.959 1.00 11.51 505 LEU A O 1
ATOM 2510 N N . ASP A 1 366 ? 38.855 -7.630 25.073 1.00 12.42 506 ASP A N 1
ATOM 2511 C CA . ASP A 1 366 ? 39.361 -6.255 25.104 1.00 13.73 506 ASP A CA 1
ATOM 2512 C C . ASP A 1 366 ? 40.851 -6.244 24.774 1.00 13.86 506 ASP A C 1
ATOM 2513 O O . ASP A 1 366 ? 41.307 -5.498 23.902 1.00 14.63 506 ASP A O 1
ATOM 2518 N N . LYS A 1 367 ? 41.595 -7.083 25.473 1.00 14.88 507 LYS A N 1
ATOM 2519 C CA . LYS A 1 367 ? 43.044 -7.202 25.288 1.00 15.68 507 LYS A CA 1
ATOM 2520 C C . LYS A 1 367 ? 43.382 -7.731 23.900 1.00 15.85 507 LYS A C 1
ATOM 2521 O O . LYS A 1 367 ? 44.290 -7.208 23.236 1.00 15.59 507 LYS A O 1
ATOM 2527 N N . PHE A 1 368 ? 42.637 -8.743 23.447 1.00 15.00 508 PHE A N 1
ATOM 2528 C CA . PHE A 1 368 ? 42.864 -9.305 22.112 1.00 15.78 508 PHE A CA 1
ATOM 2529 C C . PHE A 1 368 ? 42.720 -8.247 21.031 1.00 16.40 508 PHE A C 1
ATOM 2530 O O . PHE A 1 368 ? 43.546 -8.151 20.117 1.00 16.33 508 PHE A O 1
ATOM 2538 N N . LEU A 1 369 ? 41.653 -7.463 21.126 1.00 17.02 509 LEU A N 1
ATOM 2539 C CA . LEU A 1 369 ? 41.344 -6.468 20.106 1.00 18.67 509 LEU A CA 1
ATOM 2540 C C . LEU A 1 369 ? 42.396 -5.373 20.075 1.00 20.29 509 LEU A C 1
ATOM 2541 O O . LEU A 1 369 ? 42.630 -4.760 19.039 1.00 20.51 509 LEU A O 1
ATOM 2546 N N . ALA A 1 370 ? 43.028 -5.155 21.219 1.00 22.30 510 ALA A N 1
ATOM 2547 C CA . ALA A 1 370 ? 44.043 -4.120 21.373 1.00 24.90 510 ALA A CA 1
ATOM 2548 C C . ALA A 1 370 ? 45.418 -4.588 20.905 1.00 26.57 510 ALA A C 1
ATOM 2549 O O . ALA A 1 370 ? 46.256 -3.765 20.548 1.00 27.98 510 ALA A O 1
ATOM 2551 N N . SER A 1 371 ? 45.639 -5.903 20.889 1.00 28.38 511 SER A N 1
ATOM 2552 C CA . SER A 1 371 ? 46.974 -6.479 20.688 1.00 29.69 511 SER A CA 1
ATOM 2553 C C . SER A 1 371 ? 47.497 -6.398 19.242 1.00 30.03 511 SER A C 1
ATOM 2554 O O . SER A 1 371 ? 46.726 -6.450 18.275 1.00 30.43 511 SER A O 1
#

Radius of gyration: 19.67 Å; Cα contacts (8 Å, |Δi|>4): 509; chains: 1; bounding box: 58×38×59 Å

Organism: Escherichia coli (strain K12) (NCBI:txid83333)

B-factor: mean 17.04, std 7.96, range [4.74, 57.69]

Nearest PDB structures (foldseek):
  3ly7-assembly1_A  TM=1.003E+00  e=2.217E-53  Escherichia coli str. K-12 substr. MG1655
  3ly8-assembly1_A-2  TM=1.001E+00  e=8.417E-52  Escherichia coli str. K-12 substr. MG1655
  3ly9-assembly1_A-2  TM=9.834E-01  e=5.728E-48  Escherichia coli str. K-12 substr. MG1655
  7t7t-assembly2_B  TM=5.378E-01  e=1.943E-02  Citrus unshiu
  5a31-assembly1_J  TM=5.005E-01  e=5.379E-02  Homo sapiens

Foldseek 3Di:
DDDAADALEEEEEEEPCPVPPDDDAFVVLLVVVLLQLVQFQCCQFHPRHYAYAHFPPDDDDDSHQKYWYWYWADPPPDPPDGTWIWIWIAGPVVGDTLDIDTGDDDQQCSVVVSVVVVVSCCVSVVHDRDPLSVLQVVQQADPPSNLRSLQSQLVVLVLQPDLVSLVSSLVSLVVVCVVCVPNLNSLLVSLLSVLQNCLVPNDPPVVVVVSVVSLVVSLPPVSCPLALSNLSSQLSVCLLVLNLVSNLVSLVSSCSSIVALLSLLSNLSSCVSVVNLVSSLVSLVSSCRRYNHDSSVCCNQPGSHGDDCVPRNVVVVVVVVD

Sequence (322 aa):
SRILLNPRDIDINMVNKSCNSWSSPYQLSYAIGVGDLVATSLNTFSTFMVHDKINYNIDEPSSSGKTLSIAFVNQRQYRAQQCFMSIKLVDNADGSTMLDKRYVITNGNQLAIQNDLLESLSKALNQPWPQRMQETLQKILPHRGALLTNFYQAHDYLLHGDDKSLNRASELLGEIVQSSPEFTYARAEKALVDIVRHSQHPLDEKQLAALNTEIDNIVTLPELNNLSIIYQIKAVSALVKGKTDESYQAINTGIDLEMSWLNYVLLGKVYEMKGMNREAADAYLTAFNLRPGANTLYWIENGIFQTSVPYVVPYLDKFLAS

GO terms:
  GO:0005886 plasma membrane (C, EXP)
  GO:0005515 protein binding (F, IPI)
  GO:0005886 plasma membrane (C, IDA)
  GO:0042803 protein homodimerization activity (F, IDA)
  GO:0045893 positive regulation of DNA-templated transcription (P, IMP)